Protein AF-A0A8H3IKK1-F1 (afdb_monomer)

Mean predicted aligned error: 6.84 Å

Sequence (230 aa):
MSVPSADKDAAAQARIIAHMNADHSDSLIRYLRHYHGLSSPFTPNPRLTNIALGSMTISTSLLPFSSTSYNIKLDPPLNSWAEARPRLVEMDAESCKGLGCSSVTVKRYVPPTGFMMVNFAYHAWAYPTFARRSNFLPGSLYYSILFQHIPGFARFCYTIQPYYIIFLLLVHIGEAVYLARTRMEKHTVPLFSQLWWKWFISSSLEGFPAKLRFDAVVKEETLRKERQKH

Secondary structure (DSSP, 8-state):
---TTHHHHHHHHHHHHHHHHHH-HHHHHHHHHHHS---GGG--S-EEEEE-SSEEEEEEEEETTEEEEEEEE-SSPPSSGGGHHHHHHHHHHHHHHHHT--S----------THHHHHHHHHHHHHHHTT-GGGGSTTSHHHHHTGGG-HHHHHHHHHHHHHHHHHHHHHHHHHHHHHIIIIITTTT--TTSHHHHHHHHHHHHH-THHHHHHHHHHHHHHHHHHHTT-

Radius of gyration: 25.31 Å; Cα contacts (8 Å, |Δi|>4): 273; chains: 1; bounding box: 62×33×84 Å

Structure (mmCIF, N/CA/C/O backbone):
data_AF-A0A8H3IKK1-F1
#
_entry.id   AF-A0A8H3IKK1-F1
#
loop_
_atom_site.group_PDB
_atom_site.id
_atom_site.type_symbol
_atom_site.label_atom_id
_atom_site.label_alt_id
_atom_site.label_comp_id
_atom_site.label_asym_id
_atom_site.label_entity_id
_atom_site.label_seq_id
_atom_site.pdbx_PDB_ins_code
_atom_site.Cartn_x
_atom_site.Cartn_y
_atom_site.Cartn_z
_atom_site.occupancy
_atom_site.B_iso_or_equiv
_atom_site.auth_seq_id
_atom_site.auth_comp_id
_atom_site.auth_asym_id
_atom_site.auth_atom_id
_atom_site.pdbx_PDB_model_num
ATOM 1 N N . MET A 1 1 ? -25.814 -5.543 49.778 1.00 43.72 1 MET A N 1
ATOM 2 C CA . MET A 1 1 ? -25.168 -6.396 48.755 1.00 43.72 1 MET A CA 1
ATOM 3 C C . MET A 1 1 ? -25.599 -5.900 47.377 1.00 43.72 1 MET A C 1
ATOM 5 O O . MET A 1 1 ? -26.715 -6.185 46.975 1.00 43.72 1 MET A O 1
ATOM 9 N N . SER A 1 2 ? -24.775 -5.106 46.689 1.00 49.59 2 SER A N 1
ATOM 10 C CA . SER A 1 2 ? -25.105 -4.534 45.365 1.00 49.59 2 SER A CA 1
ATOM 11 C C . SER A 1 2 ? -23.837 -4.275 44.535 1.00 49.59 2 SER A C 1
ATOM 13 O O . SER A 1 2 ? -23.591 -3.161 44.090 1.00 49.59 2 SER A O 1
ATOM 15 N N . VAL A 1 3 ? -23.005 -5.309 44.379 1.00 53.22 3 VAL A N 1
ATOM 16 C CA . VAL A 1 3 ? -21.730 -5.278 43.630 1.00 53.22 3 VAL A CA 1
ATOM 17 C C . VAL A 1 3 ? -21.705 -6.107 42.311 1.00 53.22 3 VAL A C 1
ATOM 19 O O . VAL A 1 3 ? -20.808 -5.886 41.507 1.00 53.22 3 VAL A O 1
ATOM 22 N N . PRO A 1 4 ? -22.662 -6.997 41.951 1.00 59.78 4 PRO A N 1
ATOM 23 C CA . PRO A 1 4 ? -22.437 -7.913 40.822 1.00 59.78 4 PRO A CA 1
ATOM 24 C C . PRO A 1 4 ? -22.579 -7.311 39.409 1.00 59.78 4 PRO A C 1
ATOM 26 O O . PRO A 1 4 ? -22.210 -7.990 38.452 1.00 59.78 4 PRO A O 1
ATOM 29 N N . SER A 1 5 ? -23.134 -6.104 39.231 1.00 66.81 5 SER A N 1
ATOM 30 C CA . SER A 1 5 ? -23.291 -5.475 37.903 1.00 66.81 5 SER A CA 1
ATOM 31 C C . SER A 1 5 ? -22.071 -4.650 37.485 1.00 66.81 5 SER A C 1
ATOM 33 O O . SER A 1 5 ? -21.602 -4.803 36.361 1.00 66.81 5 SER A O 1
ATOM 35 N N . ALA A 1 6 ? -21.502 -3.856 38.397 1.00 75.56 6 ALA A N 1
ATOM 36 C CA . ALA A 1 6 ? -20.361 -2.983 38.108 1.00 75.56 6 ALA A CA 1
ATOM 37 C C . ALA A 1 6 ? -19.109 -3.771 37.679 1.00 75.56 6 ALA A C 1
ATOM 39 O O . ALA A 1 6 ? -18.458 -3.411 36.699 1.00 75.56 6 ALA A O 1
ATOM 40 N N . ASP A 1 7 ? -18.822 -4.895 38.341 1.00 81.69 7 ASP A N 1
ATOM 41 C CA . ASP A 1 7 ? -17.682 -5.753 37.991 1.00 81.69 7 ASP A CA 1
ATOM 42 C C . ASP A 1 7 ? -17.870 -6.439 36.627 1.00 81.69 7 ASP A C 1
ATOM 44 O O . ASP A 1 7 ? -16.920 -6.598 35.854 1.00 81.69 7 ASP A O 1
ATOM 48 N N . LYS A 1 8 ? -19.110 -6.821 36.290 1.00 84.12 8 LYS A N 1
ATOM 49 C CA . LYS A 1 8 ? -19.439 -7.414 34.983 1.00 84.12 8 LYS A CA 1
ATOM 50 C C . LYS A 1 8 ? -19.307 -6.396 33.856 1.00 84.12 8 LYS A C 1
ATOM 52 O O . LYS A 1 8 ? -18.790 -6.750 32.793 1.00 84.12 8 LYS A O 1
ATOM 57 N N . ASP A 1 9 ? -19.728 -5.160 34.099 1.00 88.31 9 ASP A N 1
ATOM 58 C CA . ASP A 1 9 ? -19.623 -4.059 33.146 1.00 88.31 9 ASP A CA 1
ATOM 59 C C . ASP A 1 9 ? -18.161 -3.672 32.907 1.00 88.31 9 ASP A C 1
ATOM 61 O O . ASP A 1 9 ? -17.733 -3.590 31.756 1.00 88.31 9 ASP A O 1
ATOM 65 N N . ALA A 1 10 ? -17.359 -3.553 33.969 1.00 90.44 10 ALA A N 1
ATOM 66 C CA . ALA A 1 10 ? -15.922 -3.303 33.859 1.00 90.44 10 ALA A CA 1
ATOM 67 C C . ALA A 1 10 ? -15.210 -4.416 33.069 1.00 90.44 10 ALA A C 1
ATOM 69 O O . ALA A 1 10 ? -14.399 -4.147 32.178 1.00 90.44 10 ALA A O 1
ATOM 70 N N . ALA A 1 11 ? -15.557 -5.681 33.327 1.00 92.19 11 ALA A N 1
ATOM 71 C CA . ALA A 1 11 ? -15.009 -6.806 32.579 1.00 92.19 11 ALA A CA 1
ATOM 72 C C . ALA A 1 11 ? -15.444 -6.797 31.100 1.00 92.19 11 ALA A C 1
ATOM 74 O O . ALA A 1 11 ? -14.656 -7.158 30.223 1.00 92.19 11 ALA A O 1
ATOM 75 N N . ALA A 1 12 ? -16.683 -6.395 30.797 1.00 92.44 12 ALA A N 1
ATOM 76 C CA . ALA A 1 12 ? -17.168 -6.260 29.423 1.00 92.44 12 ALA A CA 1
ATOM 77 C C . ALA A 1 12 ? -16.442 -5.137 28.668 1.00 92.44 12 ALA A C 1
ATOM 79 O O . ALA A 1 12 ? -15.941 -5.378 27.568 1.00 92.44 12 ALA A O 1
ATOM 80 N N . GLN A 1 13 ? -16.308 -3.960 29.283 1.00 94.12 13 GLN A N 1
ATOM 81 C CA . GLN A 1 13 ? -15.534 -2.836 28.751 1.00 94.12 13 GLN A CA 1
ATOM 82 C C . GLN A 1 13 ? -14.095 -3.246 28.445 1.00 94.12 13 GLN A C 1
ATOM 84 O O . GLN A 1 13 ? -13.624 -3.046 27.326 1.00 94.12 13 GLN A O 1
ATOM 89 N N . ALA A 1 14 ? -13.414 -3.877 29.407 1.00 94.88 14 ALA A N 1
ATOM 90 C CA . ALA A 1 14 ? -12.033 -4.317 29.246 1.00 94.88 14 ALA A CA 1
ATOM 91 C C . ALA A 1 14 ? -11.869 -5.287 28.065 1.00 94.88 14 ALA A C 1
ATOM 93 O O . ALA A 1 14 ? -10.937 -5.140 27.274 1.00 94.88 14 ALA A O 1
ATOM 94 N N . ARG A 1 15 ? -12.801 -6.238 27.889 1.00 94.56 15 ARG A N 1
ATOM 95 C CA . ARG A 1 15 ? -12.791 -7.162 26.741 1.00 94.56 15 ARG A CA 1
ATOM 96 C C . ARG A 1 15 ? -12.978 -6.440 25.408 1.00 94.56 15 ARG A C 1
ATOM 98 O O . ARG A 1 15 ? -12.254 -6.740 24.462 1.00 94.56 15 ARG A O 1
ATOM 105 N N . ILE A 1 16 ? -13.916 -5.495 25.329 1.00 94.88 16 ILE A N 1
ATOM 106 C CA . ILE A 1 16 ? -14.160 -4.713 24.106 1.00 94.88 16 ILE A CA 1
ATOM 107 C C . ILE A 1 16 ? -12.926 -3.877 23.764 1.00 94.88 16 ILE A C 1
ATOM 109 O O . ILE A 1 16 ? -12.456 -3.915 22.629 1.00 94.88 16 ILE A O 1
ATOM 113 N N . ILE A 1 17 ? -12.365 -3.174 24.749 1.00 96.00 17 ILE A N 1
ATOM 114 C CA . ILE A 1 17 ? -11.159 -2.357 24.592 1.00 96.00 17 ILE A CA 1
ATOM 115 C C . ILE A 1 17 ? -9.987 -3.206 24.094 1.00 96.00 17 ILE A C 1
ATOM 117 O O . ILE A 1 17 ? -9.341 -2.845 23.108 1.00 96.00 17 ILE A O 1
ATOM 121 N N . ALA A 1 18 ? -9.733 -4.345 24.741 1.00 95.31 18 ALA A N 1
ATOM 122 C CA . ALA A 1 18 ? -8.653 -5.246 24.359 1.00 95.31 18 ALA A CA 1
ATOM 123 C C . ALA A 1 18 ? -8.830 -5.764 22.925 1.00 95.31 18 ALA A C 1
ATOM 125 O O . ALA A 1 18 ? -7.897 -5.682 22.130 1.00 95.31 18 ALA A O 1
ATOM 126 N N . HIS A 1 19 ? -10.033 -6.225 22.568 1.00 93.56 19 HIS A N 1
ATOM 127 C CA . HIS A 1 19 ? -10.314 -6.742 21.230 1.00 93.56 19 HIS A CA 1
ATOM 128 C C . HIS A 1 19 ? -10.184 -5.664 20.146 1.00 93.56 19 HIS A C 1
ATOM 130 O O . HIS A 1 19 ? -9.540 -5.887 19.122 1.00 93.56 19 HIS A O 1
ATOM 136 N N . MET A 1 20 ? -10.735 -4.469 20.376 1.00 94.50 20 MET A N 1
ATOM 137 C CA . MET A 1 20 ? -10.643 -3.365 19.416 1.00 94.50 20 MET A CA 1
ATOM 138 C C . MET A 1 20 ? -9.195 -2.928 19.181 1.00 94.50 20 MET A C 1
ATOM 140 O O . MET A 1 20 ? -8.799 -2.701 18.040 1.00 94.50 20 MET A O 1
ATOM 144 N N . ASN A 1 21 ? -8.394 -2.853 20.245 1.00 94.19 21 ASN A N 1
ATOM 145 C CA . ASN A 1 21 ? -6.986 -2.471 20.153 1.00 94.19 21 ASN A CA 1
ATOM 146 C C . ASN A 1 21 ? -6.095 -3.557 19.534 1.00 94.19 21 ASN A C 1
ATOM 148 O O . ASN A 1 21 ? -5.058 -3.217 18.964 1.00 94.19 21 ASN A O 1
ATOM 152 N N . ALA A 1 22 ? -6.468 -4.833 19.666 1.00 89.88 22 ALA A N 1
ATOM 153 C CA . ALA A 1 22 ? -5.729 -5.951 19.088 1.00 89.88 22 ALA A CA 1
ATOM 154 C C . ALA A 1 22 ? -6.021 -6.121 17.590 1.00 89.88 22 ALA A C 1
ATOM 156 O O . ALA A 1 22 ? -5.093 -6.231 16.790 1.00 89.88 22 ALA A O 1
ATOM 157 N N . ASP A 1 23 ? -7.301 -6.094 17.209 1.00 86.31 23 ASP A N 1
ATOM 158 C CA . ASP A 1 23 ? -7.731 -6.589 15.897 1.00 86.31 23 ASP A CA 1
ATOM 159 C C . ASP A 1 23 ? -8.299 -5.500 14.973 1.00 86.31 23 ASP A C 1
ATOM 161 O O . ASP A 1 23 ? -8.280 -5.659 13.748 1.00 86.31 23 ASP A O 1
ATOM 165 N N . HIS A 1 24 ? -8.765 -4.376 15.533 1.00 89.31 24 HIS A N 1
ATOM 166 C CA . HIS A 1 24 ? -9.580 -3.377 14.822 1.00 89.31 24 HIS A CA 1
ATOM 167 C C . HIS A 1 24 ? -9.005 -1.959 14.869 1.00 89.31 24 HIS A C 1
ATOM 169 O O . HIS A 1 24 ? -9.749 -0.978 14.802 1.00 89.31 24 HIS A O 1
ATOM 175 N N . SER A 1 25 ? -7.678 -1.826 14.929 1.00 87.00 25 SER A N 1
ATOM 176 C CA . SER A 1 25 ? -7.008 -0.520 14.844 1.00 87.00 25 SER A CA 1
ATOM 177 C C . SER A 1 25 ? -7.410 0.262 13.586 1.00 87.00 25 SER A C 1
ATOM 179 O O . SER A 1 25 ? -7.627 1.468 13.663 1.00 87.00 25 SER A O 1
ATOM 181 N N . ASP A 1 26 ? -7.607 -0.422 12.454 1.00 85.69 26 ASP A N 1
ATOM 182 C CA . ASP A 1 26 ? -8.078 0.179 11.199 1.00 85.69 26 ASP A CA 1
ATOM 183 C C . ASP A 1 26 ? -9.466 0.831 11.344 1.00 85.69 26 ASP A C 1
ATOM 185 O O . ASP A 1 26 ? -9.701 1.914 10.807 1.00 85.69 26 ASP A O 1
ATOM 189 N N . SER A 1 27 ? -10.384 0.199 12.084 1.00 90.44 27 SER A N 1
ATOM 190 C CA . SER A 1 27 ? -11.715 0.757 12.349 1.00 90.44 27 SER A CA 1
ATOM 191 C C . SER A 1 27 ? -11.615 1.995 13.237 1.00 90.44 27 SER A C 1
ATOM 193 O O . SER A 1 27 ? -12.268 2.996 12.962 1.00 90.44 27 SER A O 1
ATOM 195 N N . LEU A 1 28 ? -10.727 1.984 14.240 1.00 91.94 28 LEU A N 1
ATOM 196 C CA . LEU A 1 28 ? -10.473 3.162 15.077 1.00 91.94 28 LEU A CA 1
ATOM 197 C C . LEU A 1 28 ? -9.936 4.345 14.253 1.00 91.94 28 LEU A C 1
ATOM 199 O O . LEU A 1 28 ? -10.382 5.474 14.454 1.00 91.94 28 LEU A O 1
ATOM 203 N N . ILE A 1 29 ? -9.037 4.098 13.287 1.00 88.25 29 ILE A N 1
ATOM 204 C CA . ILE A 1 29 ? -8.597 5.123 12.321 1.00 88.25 29 ILE A CA 1
ATOM 205 C C . ILE A 1 29 ? -9.807 5.677 11.561 1.00 88.25 29 ILE A C 1
ATOM 207 O O . ILE A 1 29 ? -9.970 6.893 11.460 1.00 88.25 29 ILE A O 1
ATOM 211 N N . ARG A 1 30 ? -10.670 4.804 11.025 1.00 89.50 30 ARG A N 1
ATOM 212 C CA . ARG A 1 30 ? -11.845 5.224 10.246 1.00 89.50 30 ARG A CA 1
ATOM 213 C C . ARG A 1 30 ? -12.834 6.042 11.073 1.00 89.50 30 ARG A C 1
ATOM 215 O O . ARG A 1 30 ? -13.283 7.070 10.577 1.00 89.50 30 ARG A O 1
ATOM 222 N N . TYR A 1 31 ? -13.092 5.669 12.326 1.00 93.19 31 TYR A N 1
ATOM 223 C CA . TYR A 1 31 ? -13.952 6.446 13.224 1.00 93.19 31 TYR A CA 1
ATOM 224 C C . TYR A 1 31 ? -13.419 7.861 13.428 1.00 93.19 31 TYR A C 1
ATOM 226 O O . TYR A 1 31 ? -14.157 8.832 13.299 1.00 93.19 31 TYR A O 1
ATOM 234 N N . LEU A 1 32 ? -12.122 7.994 13.699 1.00 91.69 32 LEU A N 1
ATOM 235 C CA . LEU A 1 32 ? -11.492 9.297 13.886 1.00 91.69 32 LEU A CA 1
ATOM 236 C C . LEU A 1 32 ? -11.546 10.159 12.619 1.00 91.69 32 LEU A C 1
ATOM 238 O O . LEU A 1 32 ? -11.839 11.351 12.684 1.00 91.69 32 LEU A O 1
ATOM 242 N N . ARG A 1 33 ? -11.290 9.559 11.454 1.00 89.25 33 ARG A N 1
ATOM 243 C CA . ARG A 1 33 ? -11.380 10.259 10.167 1.00 89.25 33 ARG A CA 1
ATOM 244 C C . ARG A 1 33 ? -12.809 10.708 9.861 1.00 89.25 33 ARG A C 1
ATOM 246 O O . ARG A 1 33 ? -12.996 11.810 9.362 1.00 89.25 33 ARG A O 1
ATOM 253 N N . HIS A 1 34 ? -13.799 9.863 10.140 1.00 92.75 34 HIS A N 1
ATOM 254 C CA . HIS A 1 34 ? -15.194 10.136 9.810 1.00 92.75 34 HIS A CA 1
ATOM 255 C C . HIS A 1 34 ? -15.853 11.114 10.792 1.00 92.75 34 HIS A C 1
ATOM 257 O O . HIS A 1 34 ? -16.370 12.140 10.365 1.00 92.75 34 HIS A O 1
ATOM 263 N N . TYR A 1 35 ? -15.791 10.838 12.098 1.00 93.69 35 TYR A N 1
ATOM 264 C CA . TYR A 1 35 ? -16.506 11.620 13.115 1.00 93.69 35 TYR A CA 1
ATOM 265 C C . TYR A 1 35 ? -15.750 12.871 13.586 1.00 93.69 35 TYR A C 1
ATOM 267 O O . TYR A 1 35 ? -16.376 13.800 14.086 1.00 93.69 35 TYR A O 1
ATOM 275 N N . HIS A 1 36 ? -14.420 12.917 13.434 1.00 91.19 36 HIS A N 1
ATOM 276 C CA . HIS A 1 36 ? -13.586 14.068 13.829 1.00 91.19 36 HIS A CA 1
ATOM 277 C C . HIS A 1 36 ? -12.846 14.723 12.655 1.00 91.19 36 HIS A C 1
ATOM 279 O O . HIS A 1 36 ? -12.086 15.667 12.860 1.00 91.19 36 HIS A O 1
ATOM 285 N N . GLY A 1 37 ? -13.042 14.244 11.421 1.00 87.38 37 GLY A N 1
ATOM 286 C CA . GLY A 1 37 ? -12.451 14.852 10.225 1.00 87.38 37 GLY A CA 1
ATOM 287 C C . GLY A 1 37 ? -10.924 14.761 10.149 1.00 87.38 37 GLY A C 1
ATOM 288 O O . GLY A 1 37 ? -10.302 15.536 9.422 1.00 87.38 37 GLY A O 1
ATOM 289 N N . LEU A 1 38 ? -10.291 13.850 10.900 1.00 86.19 38 LEU A N 1
ATOM 290 C CA . LEU A 1 38 ? -8.833 13.725 10.882 1.00 86.19 38 LEU A CA 1
ATOM 291 C C . LEU A 1 38 ? -8.332 13.248 9.512 1.00 86.19 38 LEU A C 1
ATOM 293 O O . LEU A 1 38 ? -8.950 12.419 8.841 1.00 86.19 38 LEU A O 1
ATOM 297 N N . SER A 1 39 ? -7.173 13.746 9.091 1.00 73.38 39 SER A N 1
ATOM 298 C CA . SER A 1 39 ? -6.554 13.364 7.823 1.00 73.38 39 SER A CA 1
ATOM 299 C C . SER A 1 39 ? -5.792 12.033 7.937 1.00 73.38 39 SER A C 1
ATOM 301 O O . SER A 1 39 ? -5.171 11.715 8.953 1.00 73.38 39 SER A O 1
ATOM 303 N N . SER A 1 40 ? -5.833 11.226 6.867 1.00 63.12 40 SER A N 1
ATOM 304 C CA . SER A 1 40 ? -5.282 9.856 6.837 1.00 63.12 40 SER A CA 1
ATOM 305 C C . SER A 1 40 ? -3.804 9.705 7.245 1.00 63.12 40 SER A C 1
ATOM 307 O O . SER A 1 40 ? -3.489 8.680 7.846 1.00 63.12 40 SER A O 1
ATOM 309 N N . PRO A 1 41 ? -2.883 10.641 6.934 1.00 56.22 41 PRO A N 1
ATOM 310 C CA . PRO A 1 41 ? -1.479 10.522 7.342 1.00 56.22 41 PRO A CA 1
ATOM 311 C C . PRO A 1 41 ? -1.246 10.778 8.839 1.00 56.22 41 PRO A C 1
ATOM 313 O O . PRO A 1 41 ? -0.166 10.485 9.341 1.00 56.22 41 PRO A O 1
ATOM 316 N N . PHE A 1 42 ? -2.234 11.336 9.547 1.00 57.44 42 PHE A N 1
ATOM 317 C CA . PHE A 1 42 ? -2.063 11.929 10.876 1.00 57.44 42 PHE A CA 1
ATOM 318 C C . PHE A 1 42 ? -2.895 11.237 11.965 1.00 57.44 42 PHE A C 1
ATOM 320 O O . PHE A 1 42 ? -3.203 11.826 12.995 1.00 57.44 42 PHE A O 1
ATOM 327 N N . THR A 1 43 ? -3.232 9.962 11.772 1.00 64.44 43 THR A N 1
ATOM 328 C CA . THR A 1 43 ? -3.871 9.121 12.804 1.00 64.44 43 THR A CA 1
ATOM 329 C C . THR A 1 43 ? -2.999 7.924 13.208 1.00 64.44 43 THR A C 1
ATOM 331 O O . THR A 1 43 ? -3.449 6.779 13.141 1.00 64.44 43 THR A O 1
ATOM 334 N N . PRO A 1 44 ? -1.728 8.130 13.611 1.00 68.12 44 PRO A N 1
ATOM 335 C CA . PRO A 1 44 ? -0.883 7.024 14.037 1.00 68.12 44 PRO A CA 1
ATOM 336 C C . PRO A 1 44 ? -1.348 6.444 15.379 1.00 68.12 44 PRO A C 1
ATOM 338 O O . PRO A 1 44 ? -1.644 7.164 16.336 1.00 68.12 44 PRO A O 1
ATOM 341 N N . ASN A 1 45 ? -1.344 5.111 15.439 1.00 78.19 45 ASN A N 1
ATOM 342 C CA . ASN A 1 45 ? -1.526 4.310 16.650 1.00 78.19 45 ASN A CA 1
ATOM 343 C C . ASN A 1 45 ? -2.789 4.651 17.463 1.00 78.19 45 ASN A C 1
ATOM 345 O O . ASN A 1 45 ? -2.666 4.941 18.657 1.00 78.19 45 ASN A O 1
ATOM 349 N N . PRO A 1 46 ? -3.999 4.618 16.871 1.00 88.88 46 PRO A N 1
ATOM 350 C CA . PRO A 1 46 ? -5.198 4.840 17.656 1.00 88.88 46 PRO A CA 1
ATOM 351 C C . PRO A 1 46 ? -5.362 3.731 18.692 1.00 88.88 46 PRO A C 1
ATOM 353 O O . PRO A 1 46 ? -5.202 2.544 18.388 1.00 88.88 46 PRO A O 1
ATOM 356 N N . ARG A 1 47 ? -5.708 4.120 19.916 1.00 93.19 47 ARG A N 1
ATOM 357 C CA . ARG A 1 47 ? -6.096 3.194 20.973 1.00 93.19 47 ARG A CA 1
ATOM 358 C C . ARG A 1 47 ? -7.420 3.610 21.569 1.00 93.19 47 ARG A C 1
ATOM 360 O O . ARG A 1 47 ? -7.587 4.741 22.009 1.00 93.19 47 ARG A O 1
ATOM 367 N N . LEU A 1 48 ? -8.354 2.676 21.617 1.00 95.44 48 LEU A N 1
ATOM 368 C CA . LEU A 1 48 ? -9.549 2.809 22.425 1.00 95.44 48 LEU A CA 1
ATOM 369 C C . LEU A 1 48 ? -9.115 2.765 23.898 1.00 95.44 48 LEU A C 1
ATOM 371 O O . LEU A 1 48 ? -8.530 1.774 24.333 1.00 95.44 48 LEU A O 1
ATOM 375 N N . THR A 1 49 ? -9.338 3.845 24.643 1.00 95.44 49 THR A N 1
ATOM 376 C CA . THR A 1 49 ? -8.939 3.962 26.059 1.00 95.44 49 THR A CA 1
ATOM 377 C C . THR A 1 49 ? -10.124 3.856 27.004 1.00 95.44 49 THR A C 1
ATOM 379 O O . THR A 1 49 ? -9.967 3.426 28.143 1.00 95.44 49 THR A O 1
ATOM 382 N N . ASN A 1 50 ? -11.313 4.226 26.537 1.00 95.56 50 ASN A N 1
ATOM 383 C CA . ASN A 1 50 ? -12.541 4.134 27.306 1.00 95.56 50 ASN A CA 1
ATOM 384 C C . ASN A 1 50 ? -13.717 3.828 26.377 1.00 95.56 50 ASN A C 1
ATOM 386 O O . ASN A 1 50 ? -13.769 4.320 25.249 1.00 95.56 50 ASN A O 1
ATOM 390 N N . ILE A 1 51 ? -14.668 3.041 26.868 1.00 95.69 51 ILE A N 1
ATOM 391 C CA . ILE A 1 51 ? -15.982 2.897 26.257 1.00 95.69 51 ILE A CA 1
ATOM 392 C C . ILE A 1 51 ? -17.047 2.937 27.353 1.00 95.69 51 ILE A C 1
ATOM 394 O O . ILE A 1 51 ? -16.940 2.262 28.374 1.00 95.69 51 ILE A O 1
ATOM 398 N N . ALA A 1 52 ? -18.082 3.729 27.116 1.00 94.69 52 ALA A N 1
ATOM 399 C CA . ALA A 1 52 ? -19.284 3.863 27.919 1.00 94.69 52 ALA A CA 1
ATOM 400 C C . ALA A 1 52 ? -20.504 3.544 27.044 1.00 94.69 52 ALA A C 1
ATOM 402 O O . ALA A 1 52 ? -20.410 3.496 25.818 1.00 94.69 52 ALA A O 1
ATOM 403 N N . LEU A 1 53 ? -21.673 3.376 27.662 1.00 94.50 53 LEU A N 1
ATOM 404 C CA . LEU A 1 53 ? -22.898 3.068 26.921 1.00 94.50 53 LEU A CA 1
ATOM 405 C C . LEU A 1 53 ? -23.260 4.154 25.888 1.00 94.50 53 LEU A C 1
ATOM 407 O O . LEU A 1 53 ? -23.783 3.837 24.829 1.00 94.50 53 LEU A O 1
ATOM 411 N N . GLY A 1 54 ? -22.938 5.425 26.148 1.00 95.50 54 GLY A N 1
ATOM 412 C CA . GLY A 1 54 ? -23.241 6.536 25.232 1.00 95.50 54 GLY A CA 1
ATOM 413 C C . GLY A 1 54 ? -22.055 7.107 24.452 1.00 95.50 54 GLY A C 1
ATOM 414 O O . GLY A 1 54 ? -22.251 7.989 23.619 1.00 95.50 54 GLY A O 1
ATOM 415 N N . SER A 1 55 ? -20.816 6.686 24.721 1.00 96.00 55 SER A N 1
ATOM 416 C CA . SER A 1 55 ? -19.645 7.240 24.026 1.00 96.00 55 SER A CA 1
ATOM 417 C C . SER A 1 55 ? -18.420 6.340 24.119 1.00 96.00 55 SER A C 1
ATOM 419 O O . SER A 1 55 ? -18.341 5.459 24.969 1.00 96.00 55 SER A O 1
ATOM 421 N N . MET A 1 56 ? -17.435 6.590 23.267 1.00 96.12 56 MET A N 1
ATOM 422 C CA . MET A 1 56 ? -16.119 5.972 23.341 1.00 96.12 56 MET A CA 1
ATOM 423 C C . MET A 1 56 ? -15.017 7.014 23.197 1.00 96.12 56 MET A C 1
ATOM 425 O O . MET A 1 56 ? -15.189 8.014 22.504 1.00 96.12 56 MET A O 1
ATOM 429 N N . THR A 1 57 ? -13.873 6.766 23.824 1.00 96.69 57 THR A N 1
ATOM 430 C CA . THR A 1 57 ? -12.711 7.652 23.760 1.00 96.69 57 THR A CA 1
ATOM 431 C C . THR A 1 57 ? -11.552 6.934 23.094 1.00 96.69 57 THR A C 1
ATOM 433 O O . THR A 1 57 ? -11.097 5.892 23.568 1.00 96.69 57 THR A O 1
ATOM 436 N N . ILE A 1 58 ? -11.061 7.511 22.002 1.00 94.94 58 ILE A N 1
ATOM 437 C CA . ILE A 1 58 ? -9.910 7.014 21.251 1.00 94.94 58 ILE A CA 1
ATOM 438 C C . ILE A 1 58 ? -8.771 8.009 21.424 1.00 94.94 58 ILE A C 1
ATOM 440 O O . ILE A 1 58 ? -8.940 9.197 21.155 1.00 94.94 58 ILE A O 1
ATOM 444 N N . SER A 1 59 ? -7.609 7.536 21.855 1.00 91.69 59 SER A N 1
ATOM 445 C CA . SER A 1 59 ? -6.390 8.332 21.885 1.00 91.69 59 SER A CA 1
ATOM 446 C C . SER A 1 59 ? -5.535 8.062 20.653 1.00 91.69 59 SER A C 1
ATOM 448 O O . SER A 1 59 ? -5.449 6.933 20.174 1.00 91.69 59 SER A O 1
ATOM 450 N N . THR A 1 60 ? -4.881 9.097 20.141 1.00 87.62 60 THR A N 1
ATOM 451 C CA . THR A 1 60 ? -3.830 8.981 19.123 1.00 87.62 60 THR A CA 1
ATOM 452 C C . THR A 1 60 ? -2.562 9.638 19.628 1.00 87.62 60 THR A C 1
ATOM 454 O O . THR A 1 60 ? -2.632 10.657 20.317 1.00 87.62 60 THR A O 1
ATOM 457 N N . SER A 1 61 ? -1.406 9.106 19.243 1.00 80.19 61 SER A N 1
ATOM 458 C CA . SER A 1 61 ? -0.111 9.696 19.580 1.00 80.19 61 SER A CA 1
ATOM 459 C C . SER A 1 61 ? 0.644 10.027 18.302 1.00 80.19 61 SER A C 1
ATOM 461 O O . SER A 1 61 ? 1.200 9.149 17.647 1.00 80.19 61 SER A O 1
ATOM 463 N N . LEU A 1 62 ? 0.619 11.311 17.939 1.00 67.31 62 LEU A N 1
ATOM 464 C CA . LEU A 1 62 ? 1.355 11.854 16.795 1.00 67.31 62 LEU A CA 1
ATOM 465 C C . LEU A 1 62 ? 2.847 12.034 17.094 1.00 67.31 62 LEU A C 1
ATOM 467 O O . LEU A 1 62 ? 3.671 11.936 16.190 1.00 67.31 62 LEU A O 1
ATOM 471 N N . LEU A 1 63 ? 3.192 12.285 18.358 1.00 65.62 63 LEU A N 1
ATOM 472 C CA . LEU A 1 63 ? 4.559 12.477 18.830 1.00 65.62 63 LEU A CA 1
ATOM 473 C C . LEU A 1 63 ? 4.786 11.632 20.091 1.00 65.62 63 LEU A C 1
ATOM 475 O O . LEU A 1 63 ? 3.840 11.474 20.863 1.00 65.62 63 LEU A O 1
ATOM 479 N N . PRO A 1 64 ? 6.022 11.164 20.366 1.00 63.62 64 PRO A N 1
ATOM 480 C CA . PRO A 1 64 ? 6.320 10.259 21.487 1.00 63.62 64 PRO A CA 1
ATOM 481 C C . PRO A 1 64 ? 5.853 10.757 22.862 1.00 63.62 64 PRO A C 1
ATOM 483 O O . PRO A 1 64 ? 5.656 9.962 23.775 1.00 63.62 64 PRO A O 1
ATOM 486 N N . PHE A 1 65 ? 5.672 12.073 23.003 1.00 72.25 65 PHE A N 1
ATOM 487 C CA . PHE A 1 65 ? 5.345 12.749 24.258 1.00 72.25 65 PHE A CA 1
ATOM 488 C C . PHE A 1 65 ? 3.976 13.440 24.248 1.00 72.25 65 PHE A C 1
ATOM 490 O O . PHE A 1 65 ? 3.663 14.188 25.168 1.00 72.25 65 PHE A O 1
ATOM 497 N N . SER A 1 66 ? 3.157 13.228 23.214 1.00 76.75 66 SER A N 1
ATOM 498 C CA . SER A 1 66 ? 1.828 13.831 23.123 1.00 76.75 66 SER A CA 1
ATOM 499 C C . SER A 1 66 ? 0.787 12.792 22.731 1.00 76.75 66 SER A C 1
ATOM 501 O O . SER A 1 66 ? 0.968 12.026 21.779 1.00 76.75 66 SER A O 1
ATOM 503 N N . SER A 1 67 ? -0.313 12.777 23.482 1.00 82.88 67 SER A N 1
ATOM 504 C CA . SER A 1 67 ? -1.506 12.007 23.154 1.00 82.88 67 SER A CA 1
ATOM 505 C C . SER A 1 67 ? -2.711 12.935 23.121 1.00 82.88 67 SER A C 1
ATOM 507 O O . SER A 1 67 ? -2.918 13.728 24.040 1.00 82.88 67 SER A O 1
ATOM 509 N N . THR A 1 68 ? -3.499 12.837 22.058 1.00 88.25 68 THR A N 1
ATOM 510 C CA . THR A 1 68 ? -4.759 13.566 21.906 1.00 88.25 68 THR A CA 1
ATOM 511 C C . THR A 1 68 ? -5.893 12.567 22.028 1.00 88.25 68 THR A C 1
ATOM 513 O O . THR A 1 68 ? -5.847 11.513 21.396 1.00 88.25 68 THR A O 1
ATOM 516 N N . SER A 1 69 ? -6.884 12.876 22.863 1.00 91.50 69 SER A N 1
ATOM 517 C CA . SER A 1 69 ? -8.053 12.023 23.078 1.00 91.50 69 SER A CA 1
ATOM 518 C C . SER A 1 69 ? -9.271 12.606 22.375 1.00 91.50 69 SER A C 1
ATOM 520 O O . SER A 1 69 ? -9.583 13.782 22.539 1.00 91.50 69 SER A O 1
ATOM 522 N N . TYR A 1 70 ? -9.972 11.761 21.633 1.00 93.50 70 TYR A N 1
ATOM 523 C CA . TYR A 1 70 ? -11.172 12.096 20.882 1.00 93.50 70 TYR A CA 1
ATOM 524 C C . TYR A 1 70 ? -12.341 11.303 21.445 1.00 93.50 70 TYR A C 1
ATOM 526 O O . TYR A 1 70 ? -12.290 10.073 21.497 1.00 93.50 70 TYR A O 1
ATOM 534 N N . ASN A 1 71 ? -13.394 11.999 21.864 1.00 96.19 71 ASN A N 1
ATOM 535 C CA . ASN A 1 71 ? -14.630 11.363 22.301 1.00 96.19 71 ASN A CA 1
ATOM 536 C C . ASN A 1 71 ? -15.609 11.274 21.126 1.00 96.19 71 ASN A C 1
ATOM 538 O O . ASN A 1 71 ? -15.854 12.262 20.436 1.00 96.19 71 ASN A O 1
ATOM 542 N N . ILE A 1 72 ? -16.146 10.086 20.883 1.00 96.44 7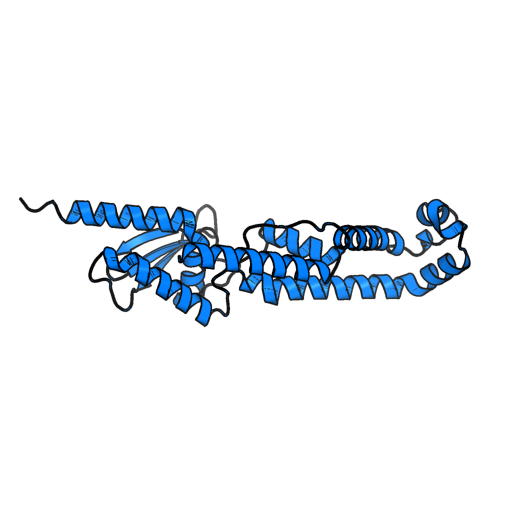2 ILE A N 1
ATOM 543 C CA . ILE A 1 72 ? -17.128 9.807 19.837 1.00 96.44 72 ILE A CA 1
ATOM 544 C C . ILE A 1 72 ? -18.407 9.356 20.529 1.00 96.44 72 ILE A C 1
ATOM 546 O O . ILE A 1 72 ? -18.392 8.393 21.298 1.00 96.44 72 ILE A O 1
ATOM 550 N N . LYS A 1 73 ? -19.511 10.057 20.270 1.00 96.69 73 LYS A N 1
ATOM 551 C CA . LYS A 1 73 ? -20.827 9.691 20.798 1.00 96.69 73 LYS A CA 1
ATOM 552 C C . LYS A 1 73 ? -21.376 8.484 20.044 1.00 96.69 73 LYS A C 1
ATOM 554 O O . LYS A 1 73 ? -21.257 8.408 18.825 1.00 96.69 73 LYS A O 1
ATOM 559 N N . LEU A 1 74 ? -21.992 7.565 20.777 1.00 94.75 74 LEU A N 1
ATOM 560 C CA . LEU A 1 74 ? -22.761 6.469 20.203 1.00 94.75 74 LEU A CA 1
ATOM 561 C C . LEU A 1 74 ? -24.205 6.962 20.045 1.00 94.75 74 LEU A C 1
ATOM 563 O O . LEU A 1 74 ? -24.888 7.170 21.041 1.00 94.75 74 LEU A O 1
ATOM 567 N N . ASP A 1 75 ? -24.651 7.171 18.805 1.00 92.00 75 ASP A N 1
ATOM 568 C CA . ASP A 1 75 ? -26.044 7.498 18.442 1.00 92.00 75 ASP A CA 1
ATOM 569 C C . ASP A 1 75 ? -26.716 6.449 17.511 1.00 92.00 75 ASP A C 1
ATOM 571 O O . ASP A 1 75 ? -26.309 6.345 16.347 1.00 92.00 75 ASP A O 1
ATOM 575 N N . PRO A 1 76 ? -27.603 5.567 18.020 1.00 93.69 76 PRO A N 1
ATOM 576 C CA . PRO A 1 76 ? -28.123 5.552 19.386 1.00 93.69 76 PRO A CA 1
ATOM 577 C C . PRO A 1 76 ? -27.099 5.060 20.435 1.00 93.69 76 PRO A C 1
ATOM 579 O O . PRO A 1 76 ? -26.158 4.324 20.088 1.00 93.69 76 PRO A O 1
ATOM 582 N N . PRO A 1 77 ? -27.282 5.440 21.717 1.00 95.69 77 PRO A N 1
ATOM 583 C CA . PRO A 1 77 ? -26.571 4.850 22.848 1.00 95.69 77 PRO A CA 1
ATOM 584 C C . PRO A 1 77 ? -26.875 3.356 22.991 1.00 95.69 77 PRO A C 1
ATOM 586 O O . PRO A 1 77 ? -27.940 2.886 22.599 1.00 95.69 77 PRO A O 1
ATOM 589 N N . LEU A 1 78 ? -25.949 2.616 23.592 1.00 94.56 78 LEU A N 1
ATOM 590 C CA . LEU A 1 78 ? -26.131 1.211 23.940 1.00 94.56 78 LEU A CA 1
ATOM 591 C C . LEU A 1 78 ? -27.049 1.082 25.160 1.00 94.56 78 LEU A C 1
ATOM 593 O O . LEU A 1 78 ? -26.834 1.741 26.176 1.00 94.56 78 LEU A O 1
ATOM 597 N N . ASN A 1 79 ? -28.000 0.157 25.110 1.00 92.25 79 ASN A N 1
ATOM 598 C CA . ASN A 1 79 ? -28.787 -0.249 26.276 1.00 92.25 79 ASN A CA 1
ATOM 599 C C . ASN A 1 79 ? -28.051 -1.308 27.107 1.00 92.25 79 ASN A C 1
ATOM 601 O O . ASN A 1 79 ? -28.268 -1.431 28.311 1.00 92.25 79 ASN A O 1
ATOM 605 N N . SER A 1 80 ? -27.180 -2.095 26.466 1.00 93.06 80 SER A N 1
ATOM 606 C CA . SER A 1 80 ? -26.365 -3.118 27.124 1.00 93.06 80 SER A CA 1
ATOM 607 C C . SER A 1 80 ? -25.069 -3.405 26.363 1.00 93.06 80 SER A C 1
ATOM 609 O O . SER A 1 80 ? -24.957 -3.161 25.162 1.00 93.06 80 SER A O 1
ATOM 611 N N . TRP A 1 81 ? -24.088 -4.014 27.034 1.00 93.25 81 TRP A N 1
ATOM 612 C CA . TRP A 1 81 ? -22.818 -4.402 26.407 1.00 93.25 81 TRP A CA 1
ATOM 613 C C . TRP A 1 81 ? -22.952 -5.451 25.295 1.00 93.25 81 TRP A C 1
ATOM 615 O O . TRP A 1 81 ? -22.044 -5.576 24.473 1.00 93.25 81 TRP A O 1
ATOM 625 N N . ALA A 1 82 ? -24.074 -6.176 25.225 1.00 90.81 82 ALA A N 1
ATOM 626 C CA . ALA A 1 82 ? -24.352 -7.098 24.123 1.00 90.81 82 ALA A CA 1
ATOM 627 C C . ALA A 1 82 ? -24.512 -6.362 22.778 1.00 90.81 82 ALA A C 1
ATOM 629 O O . ALA A 1 82 ? -24.186 -6.914 21.727 1.00 90.81 82 ALA A O 1
ATOM 630 N N . GLU A 1 83 ? -24.942 -5.098 22.811 1.00 94.25 83 GLU A N 1
ATOM 631 C CA . GLU A 1 83 ? -25.143 -4.258 21.627 1.00 94.25 83 GLU A CA 1
ATOM 632 C C . GLU A 1 83 ? -23.842 -3.608 21.129 1.00 94.25 83 GLU A C 1
ATOM 634 O O . GLU A 1 83 ? -23.790 -3.117 20.003 1.00 94.25 83 GLU A O 1
ATOM 639 N N . ALA A 1 84 ? -22.757 -3.638 21.913 1.00 93.62 84 ALA A N 1
ATOM 640 C CA . ALA A 1 84 ? -21.510 -2.960 21.555 1.00 93.62 84 ALA A CA 1
ATOM 641 C C . ALA A 1 84 ? -20.922 -3.473 20.231 1.00 93.62 84 ALA A C 1
ATOM 643 O O . ALA A 1 84 ? -20.499 -2.690 19.383 1.00 93.62 84 ALA A O 1
ATOM 644 N N . ARG A 1 85 ? -20.919 -4.795 20.020 1.00 92.69 85 ARG A N 1
ATOM 645 C CA . ARG A 1 85 ? -20.381 -5.395 18.792 1.00 92.69 85 ARG A CA 1
ATOM 646 C C . ARG A 1 85 ? -21.155 -4.973 17.536 1.00 92.69 85 ARG A C 1
ATOM 648 O O . ARG A 1 85 ? -20.504 -4.445 16.634 1.00 92.69 85 ARG A O 1
ATOM 655 N N . PRO A 1 86 ? -22.479 -5.209 17.417 1.00 93.94 86 PRO A N 1
ATOM 656 C CA . PRO A 1 86 ? -23.213 -4.798 16.220 1.00 93.94 86 PRO A CA 1
ATOM 657 C C . PRO A 1 86 ? -23.121 -3.286 15.993 1.00 93.94 86 PRO A C 1
ATOM 659 O O . PRO A 1 86 ? -22.973 -2.862 14.849 1.00 93.94 86 PRO A O 1
ATOM 662 N N . ARG A 1 87 ? -23.080 -2.488 17.067 1.00 95.62 87 ARG A N 1
ATOM 663 C CA . ARG A 1 87 ? -22.939 -1.037 16.969 1.00 95.62 87 ARG A CA 1
ATOM 664 C C . ARG A 1 87 ? -21.625 -0.589 16.347 1.00 95.62 87 ARG A C 1
ATOM 666 O O . ARG A 1 87 ? -21.620 0.205 15.416 1.00 95.62 87 ARG A O 1
ATOM 673 N N . LEU A 1 88 ? -20.503 -1.116 16.831 1.00 94.56 88 LEU A N 1
ATOM 674 C CA . LEU A 1 88 ? -19.192 -0.769 16.284 1.00 94.56 88 LEU A CA 1
ATOM 675 C C . LEU A 1 88 ? -19.058 -1.245 14.827 1.00 94.56 88 LEU A C 1
ATOM 677 O O . LEU A 1 88 ? -18.474 -0.552 14.004 1.00 94.56 88 LEU A O 1
ATOM 681 N N . VAL A 1 89 ? -19.655 -2.385 14.467 1.00 92.50 89 VAL A N 1
ATOM 682 C CA . VAL A 1 89 ? -19.696 -2.839 13.065 1.00 92.50 89 VAL A CA 1
ATOM 683 C C . VAL A 1 89 ? -20.470 -1.862 12.173 1.00 92.50 89 VAL A C 1
ATOM 685 O O . VAL A 1 89 ? -20.023 -1.568 11.065 1.00 92.50 89 VAL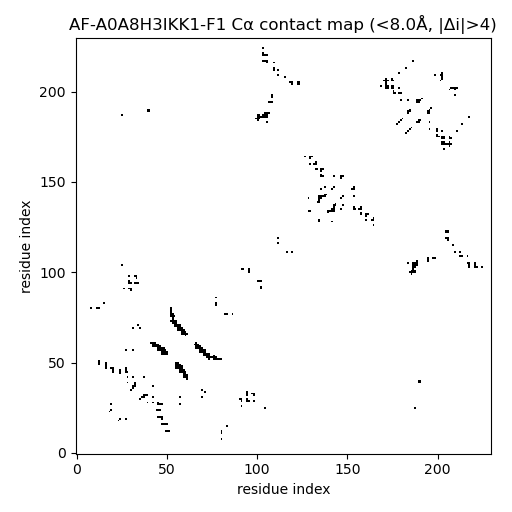 A O 1
ATOM 688 N N . GLU A 1 90 ? -21.606 -1.348 12.642 1.00 93.81 90 GLU A N 1
ATOM 689 C CA . GLU A 1 90 ? -22.392 -0.339 11.925 1.00 93.81 90 GLU A CA 1
ATOM 690 C C . GLU A 1 90 ? -21.611 0.970 11.754 1.00 93.81 90 GLU A C 1
ATOM 692 O O . GLU A 1 90 ? -21.507 1.475 10.636 1.00 93.81 90 GLU A O 1
ATOM 697 N N . MET A 1 91 ? -20.980 1.465 12.823 1.00 94.69 91 MET A N 1
ATOM 698 C CA . MET A 1 91 ? -20.133 2.664 12.769 1.00 94.69 91 MET A CA 1
ATOM 699 C C . MET A 1 91 ? -18.977 2.511 11.774 1.00 94.69 91 MET A C 1
ATOM 701 O O . MET A 1 91 ? -18.585 3.472 11.111 1.00 94.69 91 MET A O 1
ATOM 705 N N . ASP A 1 92 ? -18.418 1.304 11.641 1.00 91.94 92 ASP A N 1
ATOM 706 C CA . ASP A 1 92 ? -17.348 1.029 10.677 1.00 91.94 92 ASP A CA 1
ATOM 707 C C . ASP A 1 92 ? -17.866 1.075 9.242 1.00 91.94 92 ASP A C 1
ATOM 709 O O . ASP A 1 92 ? -17.216 1.645 8.363 1.00 91.94 92 ASP A O 1
ATOM 713 N N . ALA A 1 93 ? -19.060 0.529 9.008 1.00 90.69 93 ALA A N 1
ATOM 714 C CA . ALA A 1 93 ? -19.726 0.595 7.715 1.00 90.69 93 ALA A CA 1
ATOM 715 C C . ALA A 1 93 ? -20.091 2.040 7.333 1.00 90.69 93 ALA A C 1
ATOM 717 O O . ALA A 1 93 ? -19.846 2.448 6.194 1.00 90.69 93 ALA A O 1
ATOM 718 N N . GLU A 1 94 ? -20.616 2.823 8.278 1.00 93.12 94 GLU A N 1
ATOM 719 C CA . GLU A 1 94 ? -20.915 4.248 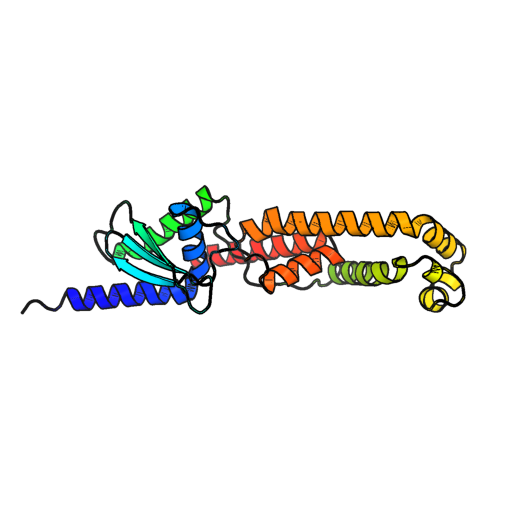8.105 1.00 93.12 94 GLU A CA 1
ATOM 720 C C . GLU A 1 94 ? -19.645 5.041 7.780 1.00 93.12 94 GLU A C 1
ATOM 722 O O . GLU A 1 94 ? -19.588 5.738 6.764 1.00 93.12 94 GLU A O 1
ATOM 727 N N . SER A 1 95 ? -18.584 4.840 8.566 1.00 92.00 95 SER A N 1
ATOM 728 C CA . SER A 1 95 ? -17.288 5.483 8.341 1.00 92.00 95 SER A CA 1
ATOM 729 C C . SER A 1 95 ? -16.706 5.114 6.977 1.00 92.00 95 SER A C 1
ATOM 731 O O . SER A 1 95 ? -16.201 5.981 6.264 1.00 92.00 95 SER A O 1
ATOM 733 N N . CYS A 1 96 ? -16.814 3.845 6.563 1.00 89.25 96 CYS A N 1
ATOM 734 C CA . CYS A 1 96 ? -16.381 3.418 5.234 1.00 89.25 96 CYS A CA 1
ATOM 735 C C . CYS A 1 96 ? -17.153 4.129 4.120 1.00 89.25 96 CYS A C 1
ATOM 737 O O . CYS A 1 96 ? -16.549 4.623 3.166 1.00 89.25 96 CYS A O 1
ATOM 739 N N . LYS A 1 97 ? -18.480 4.214 4.255 1.00 90.50 97 LYS A N 1
ATOM 740 C CA . LYS A 1 97 ? -19.353 4.894 3.295 1.00 90.50 97 LYS A CA 1
ATOM 741 C C . LYS A 1 97 ? -19.027 6.386 3.206 1.00 90.50 97 LYS A C 1
ATOM 743 O O . LYS A 1 97 ? -18.901 6.901 2.099 1.00 90.50 97 LYS A O 1
ATOM 748 N N . GLY A 1 98 ? -18.844 7.055 4.345 1.00 89.31 98 GLY A N 1
ATOM 749 C CA . GLY A 1 98 ? -18.520 8.482 4.408 1.00 89.31 98 GLY A CA 1
ATOM 750 C C . GLY A 1 98 ? -17.131 8.826 3.863 1.00 89.31 98 GLY A C 1
ATOM 751 O O . GLY A 1 98 ? -16.949 9.889 3.280 1.00 89.31 98 GLY A O 1
ATOM 752 N N . LEU A 1 99 ? -16.157 7.923 4.009 1.00 88.06 99 LEU A N 1
ATOM 753 C CA . LEU A 1 99 ? -14.777 8.125 3.545 1.00 88.06 99 LEU A CA 1
ATOM 754 C C . LEU A 1 99 ? -14.512 7.572 2.134 1.00 88.06 99 LEU A C 1
ATOM 756 O O . LEU A 1 99 ? -13.409 7.732 1.615 1.00 88.06 99 LEU A O 1
ATOM 760 N N . GLY A 1 100 ? -15.475 6.875 1.525 1.00 85.69 100 GLY A N 1
ATOM 761 C CA . GLY A 1 100 ? -15.285 6.184 0.245 1.00 85.69 100 GLY A CA 1
ATOM 762 C C . GLY A 1 100 ? -14.284 5.020 0.305 1.00 85.69 100 GLY A C 1
ATOM 763 O O . GLY A 1 100 ? -13.779 4.584 -0.737 1.00 85.69 100 GLY A O 1
ATOM 764 N N . CYS A 1 101 ? -13.975 4.509 1.501 1.00 84.88 101 CYS A N 1
ATOM 765 C CA . CYS A 1 101 ? -13.058 3.389 1.682 1.00 84.88 101 CYS A CA 1
ATOM 766 C C . CYS A 1 101 ? -13.796 2.042 1.702 1.00 84.88 101 CYS A C 1
ATOM 768 O O . CYS A 1 101 ? -15.018 1.951 1.816 1.00 84.88 101 CYS A O 1
ATOM 770 N N . SER A 1 102 ? -13.043 0.967 1.498 1.00 85.19 102 SER A N 1
ATOM 771 C CA . SER A 1 102 ? -13.552 -0.396 1.566 1.00 85.19 102 SER A CA 1
ATOM 772 C C . SER A 1 102 ? -13.425 -0.932 2.985 1.00 85.19 102 SER A C 1
ATOM 774 O O . SER A 1 102 ? -12.428 -0.695 3.663 1.00 85.19 102 SER A O 1
ATOM 776 N N . SER A 1 103 ? -14.376 -1.777 3.384 1.00 77.69 103 SER A N 1
ATOM 777 C CA . SER A 1 103 ? -14.285 -2.545 4.631 1.00 77.69 103 SER A CA 1
ATOM 778 C C . SER A 1 103 ? -13.191 -3.635 4.600 1.00 77.69 103 SER A C 1
ATOM 780 O O . SER A 1 103 ? -13.021 -4.384 5.565 1.00 77.69 103 SER A O 1
ATOM 782 N N . VAL A 1 104 ? -12.481 -3.768 3.475 1.00 86.06 104 VAL A N 1
ATOM 783 C CA . VAL A 1 104 ? -11.354 -4.681 3.270 1.00 86.06 104 VAL A CA 1
ATOM 784 C C . VAL A 1 104 ? -10.045 -3.913 3.423 1.00 86.06 104 VAL A C 1
ATOM 786 O O . VAL A 1 104 ? -9.742 -3.047 2.596 1.00 86.06 104 VAL A O 1
ATOM 789 N N . THR A 1 105 ? -9.256 -4.283 4.436 1.00 86.75 105 THR A N 1
ATOM 790 C CA . THR A 1 105 ? -7.893 -3.775 4.636 1.00 86.75 105 THR A CA 1
ATOM 791 C C . THR A 1 105 ? -6.870 -4.684 3.959 1.00 86.75 105 THR A C 1
ATOM 793 O O . THR A 1 105 ? -6.848 -5.892 4.194 1.00 86.75 105 THR A O 1
ATOM 796 N N . VAL A 1 106 ? -5.947 -4.101 3.194 1.00 91.50 106 VAL A N 1
ATOM 797 C CA . VAL A 1 106 ? -4.773 -4.820 2.681 1.00 91.50 106 VAL A CA 1
ATOM 798 C C . VAL A 1 106 ? -3.622 -4.706 3.681 1.00 91.50 106 VAL A C 1
ATOM 800 O O . VAL A 1 106 ? -3.082 -3.625 3.892 1.00 91.50 106 VAL A O 1
ATOM 803 N N . LYS A 1 107 ? -3.221 -5.837 4.280 1.00 90.62 107 LYS A N 1
ATOM 804 C CA . LYS A 1 107 ? -2.166 -5.901 5.318 1.00 90.62 107 LYS A CA 1
ATOM 805 C C . LYS A 1 107 ? -0.836 -6.504 4.849 1.00 90.62 107 LYS A C 1
ATOM 807 O O . LYS A 1 107 ? 0.130 -6.516 5.607 1.00 90.62 107 LYS A O 1
ATOM 812 N N . ARG A 1 108 ? -0.760 -7.019 3.616 1.00 94.00 108 ARG A N 1
ATOM 813 C CA . ARG A 1 108 ? 0.439 -7.695 3.088 1.00 94.00 108 ARG A CA 1
ATOM 814 C C . ARG A 1 108 ? 0.831 -7.203 1.704 1.00 94.00 108 ARG A C 1
ATOM 816 O O . ARG A 1 108 ? 0.006 -6.697 0.946 1.00 94.00 108 ARG A O 1
ATOM 823 N N . TYR A 1 109 ? 2.100 -7.412 1.386 1.00 96.19 109 TYR A N 1
ATOM 824 C CA . TYR A 1 109 ? 2.651 -7.247 0.049 1.00 96.19 109 TYR A CA 1
ATOM 825 C C . TYR A 1 109 ? 2.831 -8.621 -0.596 1.00 96.19 109 TYR A C 1
ATOM 827 O O . TYR A 1 109 ? 3.262 -9.555 0.081 1.00 96.19 109 TYR A O 1
ATOM 835 N N . VAL A 1 110 ? 2.533 -8.724 -1.891 1.00 96.00 110 VAL A N 1
ATOM 836 C CA . VAL A 1 110 ? 2.784 -9.930 -2.686 1.00 96.00 110 VAL A CA 1
ATOM 837 C C . VAL A 1 110 ? 3.775 -9.575 -3.801 1.00 96.00 110 VAL A C 1
ATOM 839 O O . VAL A 1 110 ? 3.446 -8.734 -4.647 1.00 96.00 110 VAL A O 1
ATOM 842 N N . PRO A 1 111 ? 4.988 -10.167 -3.808 1.00 94.38 111 PRO A N 1
ATOM 843 C CA . PRO A 1 111 ? 5.972 -9.905 -4.852 1.00 94.38 111 PRO A CA 1
ATOM 844 C C . PRO A 1 111 ? 5.486 -10.410 -6.221 1.00 94.38 111 PRO A C 1
ATOM 846 O O . PRO A 1 111 ? 4.625 -11.295 -6.281 1.00 94.38 111 PRO A O 1
ATOM 849 N N . PRO A 1 112 ? 6.021 -9.870 -7.332 1.00 93.12 112 PRO A N 1
ATOM 850 C CA . PRO A 1 112 ? 5.730 -10.401 -8.657 1.00 93.12 112 PRO A CA 1
ATOM 851 C C . PRO A 1 112 ? 6.165 -11.867 -8.757 1.00 93.12 112 PRO A C 1
ATOM 853 O O . PRO A 1 112 ? 7.183 -12.267 -8.202 1.00 93.12 112 PRO A O 1
ATOM 856 N N . THR A 1 113 ? 5.382 -12.678 -9.464 1.00 92.31 113 THR A N 1
ATOM 857 C CA . THR A 1 113 ? 5.661 -14.100 -9.712 1.00 92.31 113 THR A CA 1
ATOM 858 C C . THR A 1 113 ? 5.305 -14.459 -11.155 1.00 92.31 113 THR A C 1
ATOM 860 O O . THR A 1 113 ? 4.609 -13.702 -11.840 1.00 92.31 113 THR A O 1
ATOM 863 N N . GLY A 1 114 ? 5.815 -15.591 -11.651 1.00 92.19 114 GLY A N 1
ATOM 864 C CA . GLY A 1 114 ? 5.547 -16.066 -13.013 1.00 92.19 114 GLY A CA 1
ATOM 865 C C . GLY A 1 114 ? 5.875 -15.016 -14.079 1.00 92.19 114 GLY A C 1
ATOM 866 O O . GLY A 1 114 ? 6.925 -14.376 -14.036 1.00 92.19 114 GLY A O 1
ATOM 867 N N . PHE A 1 115 ? 4.951 -14.792 -15.013 1.00 89.31 115 PHE A N 1
ATOM 868 C CA . PHE A 1 115 ? 5.124 -13.803 -16.082 1.00 89.31 115 PHE A CA 1
ATOM 869 C C . PHE A 1 115 ? 5.309 -12.362 -15.563 1.00 89.31 115 PHE A C 1
ATOM 871 O O . PHE A 1 115 ? 6.044 -11.578 -16.159 1.00 89.31 115 PHE A O 1
ATOM 878 N N . MET A 1 116 ? 4.724 -12.010 -14.411 1.00 90.06 116 MET A N 1
ATOM 879 C CA . MET A 1 116 ? 4.923 -10.680 -13.818 1.00 90.06 116 MET A CA 1
ATOM 880 C C . MET A 1 116 ? 6.360 -10.483 -13.323 1.00 90.06 116 MET A C 1
ATOM 882 O O . MET A 1 116 ? 6.863 -9.365 -13.375 1.00 90.06 116 MET A O 1
ATOM 886 N N . MET A 1 117 ? 7.041 -11.555 -12.896 1.00 93.38 117 MET A N 1
ATOM 887 C CA . MET A 1 117 ? 8.463 -11.489 -12.538 1.00 93.38 117 MET A CA 1
ATOM 888 C C . MET A 1 117 ? 9.329 -11.190 -13.764 1.00 93.38 117 MET A C 1
ATOM 890 O O . MET A 1 117 ? 10.277 -10.417 -13.669 1.00 93.38 117 MET A O 1
ATOM 894 N N . VAL A 1 118 ? 8.982 -11.748 -14.928 1.00 93.00 118 VAL A N 1
ATOM 895 C CA . VAL A 1 118 ? 9.679 -11.447 -16.189 1.00 93.00 118 VAL A CA 1
ATOM 896 C C . VAL A 1 118 ? 9.510 -9.971 -16.553 1.00 93.00 118 VAL A C 1
ATOM 898 O O . VAL A 1 118 ? 10.495 -9.301 -16.852 1.00 93.00 118 VAL A O 1
ATOM 901 N N . ASN A 1 119 ? 8.289 -9.433 -16.447 1.00 90.94 119 ASN A N 1
ATOM 902 C CA . ASN A 1 119 ? 8.033 -8.005 -16.658 1.00 90.94 119 ASN A CA 1
ATOM 903 C C . ASN A 1 119 ? 8.809 -7.117 -15.671 1.00 90.94 119 ASN A C 1
ATOM 905 O O . ASN A 1 119 ? 9.370 -6.094 -16.063 1.00 90.94 119 ASN A O 1
ATOM 909 N N . PHE A 1 120 ? 8.848 -7.505 -14.394 1.00 92.50 120 PHE A N 1
ATOM 910 C CA . PHE A 1 120 ? 9.615 -6.797 -13.374 1.00 92.50 120 PHE A CA 1
ATOM 911 C C . PHE A 1 120 ? 11.109 -6.785 -13.709 1.00 92.50 120 PHE A C 1
ATOM 913 O O . PHE A 1 120 ? 11.724 -5.721 -13.721 1.00 92.50 120 PHE A O 1
ATOM 920 N N . ALA A 1 121 ? 11.682 -7.944 -14.041 1.00 93.62 121 ALA A N 1
ATOM 921 C CA . ALA A 1 121 ? 13.088 -8.071 -14.409 1.00 93.62 121 ALA A CA 1
ATOM 922 C C . ALA A 1 121 ? 13.429 -7.258 -15.668 1.00 93.62 121 ALA A C 1
ATOM 924 O O . ALA A 1 121 ? 14.461 -6.590 -15.700 1.00 93.62 121 ALA A O 1
ATOM 925 N N . TYR A 1 122 ? 12.543 -7.259 -16.670 1.00 93.06 122 TYR A N 1
ATOM 926 C CA . TYR A 1 122 ? 12.697 -6.452 -17.879 1.00 93.06 122 TYR A CA 1
ATOM 927 C C . TYR A 1 122 ? 12.822 -4.961 -17.552 1.00 93.06 122 TYR A C 1
ATOM 929 O O . TYR A 1 122 ? 13.798 -4.331 -17.956 1.00 93.06 122 TYR A O 1
ATOM 937 N N . HIS A 1 123 ? 11.891 -4.396 -16.780 1.00 93.31 123 HIS A N 1
ATOM 938 C CA . HIS A 1 123 ? 11.944 -2.975 -16.440 1.00 93.31 123 HIS A CA 1
ATOM 939 C C . HIS A 1 123 ? 13.099 -2.646 -15.489 1.00 93.31 123 HIS A C 1
ATOM 941 O O . HIS A 1 123 ? 13.794 -1.650 -15.694 1.00 93.31 123 HIS A O 1
ATOM 947 N N . ALA A 1 124 ? 13.372 -3.512 -14.508 1.00 92.12 124 ALA A N 1
ATOM 948 C CA . ALA A 1 124 ? 14.519 -3.378 -13.611 1.00 92.12 124 ALA A CA 1
ATOM 949 C C . ALA A 1 124 ? 15.855 -3.360 -14.372 1.00 92.12 124 ALA A C 1
ATOM 951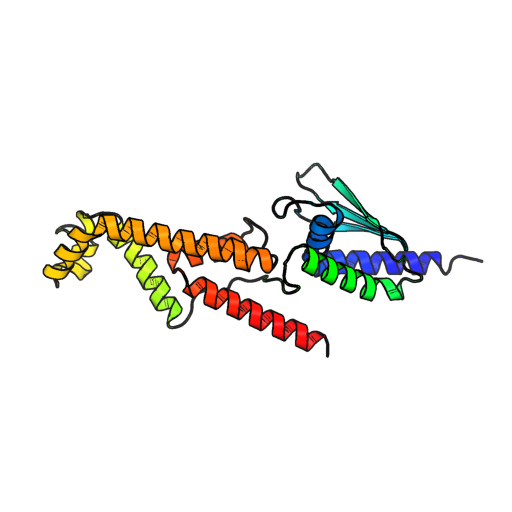 O O . ALA A 1 124 ? 16.783 -2.672 -13.955 1.00 92.12 124 ALA A O 1
ATOM 952 N N . TRP A 1 125 ? 15.946 -4.066 -15.504 1.00 91.62 125 TRP A N 1
ATOM 953 C CA . TRP A 1 125 ? 17.092 -4.010 -16.410 1.00 91.62 125 TRP A CA 1
ATOM 954 C C . TRP A 1 125 ? 17.042 -2.805 -17.365 1.00 91.62 125 TRP A C 1
ATOM 956 O O . TRP A 1 125 ? 18.075 -2.193 -17.651 1.00 91.62 125 TRP A O 1
ATOM 966 N N . ALA A 1 126 ? 15.854 -2.414 -17.830 1.00 93.06 126 ALA A N 1
ATOM 967 C CA . ALA A 1 126 ? 15.668 -1.286 -18.736 1.00 93.06 126 ALA A CA 1
ATOM 968 C C . ALA A 1 126 ? 16.079 0.048 -18.096 1.00 93.06 126 ALA A C 1
ATOM 970 O O . ALA A 1 126 ? 16.768 0.829 -18.747 1.00 93.06 126 ALA A O 1
ATOM 971 N N . TYR A 1 127 ? 15.733 0.299 -16.827 1.00 94.19 127 TYR A N 1
ATOM 972 C CA . TYR A 1 127 ? 16.106 1.536 -16.126 1.00 94.19 127 TYR A CA 1
ATOM 973 C C . TYR A 1 127 ? 17.612 1.841 -16.170 1.00 94.19 127 TYR A C 1
ATOM 975 O O . TYR A 1 127 ? 17.984 2.896 -16.689 1.00 94.19 127 TYR A O 1
ATOM 983 N N . PRO A 1 128 ? 18.511 0.964 -15.683 1.00 94.81 128 PRO A N 1
ATOM 984 C CA . PRO A 1 128 ? 19.940 1.245 -15.702 1.00 94.81 128 PRO A CA 1
ATOM 985 C C . PRO A 1 128 ? 20.529 1.181 -17.119 1.00 94.81 128 PRO A C 1
ATOM 987 O O . PRO A 1 128 ? 21.453 1.940 -17.414 1.00 94.81 128 PRO A O 1
ATOM 990 N N . THR A 1 129 ? 19.969 0.364 -18.021 1.00 95.31 129 THR A N 1
ATOM 991 C CA . THR A 1 129 ? 20.379 0.323 -19.437 1.00 95.31 129 THR A CA 1
ATOM 992 C C . THR A 1 129 ? 20.108 1.658 -20.131 1.00 95.31 129 THR A C 1
ATOM 994 O O . THR A 1 129 ? 20.988 2.204 -20.794 1.00 95.31 129 THR A O 1
ATOM 997 N N . PHE A 1 130 ? 18.931 2.245 -19.917 1.00 96.56 130 PHE A N 1
ATOM 998 C CA . PHE A 1 130 ? 18.526 3.526 -20.494 1.00 96.56 130 PHE A CA 1
ATOM 999 C C . PHE A 1 130 ? 18.874 4.733 -19.614 1.00 96.56 130 PHE A C 1
ATOM 1001 O O . PHE A 1 130 ? 18.495 5.846 -19.960 1.00 96.56 130 PHE A O 1
ATOM 1008 N N . ALA A 1 131 ? 19.630 4.575 -18.523 1.00 95.56 131 ALA A N 1
ATOM 1009 C CA . ALA A 1 131 ? 20.021 5.695 -17.660 1.0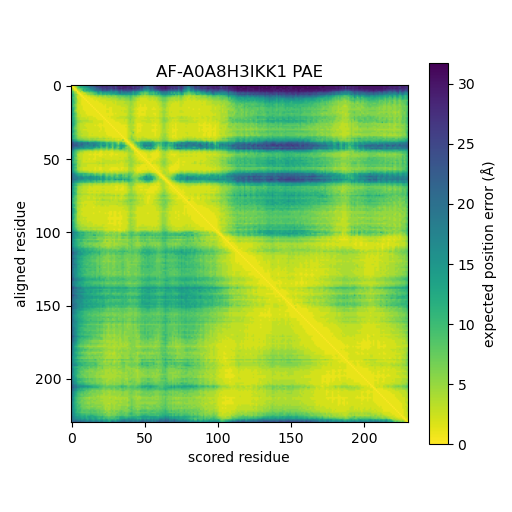0 95.56 131 ALA A CA 1
ATOM 1010 C C . ALA A 1 131 ? 20.963 6.694 -18.358 1.00 95.56 131 ALA A C 1
ATOM 1012 O O . ALA A 1 131 ? 20.979 7.877 -18.025 1.00 95.56 131 ALA A O 1
ATOM 1013 N N . ARG A 1 132 ? 21.753 6.235 -19.338 1.00 95.12 132 ARG A N 1
ATOM 1014 C CA . ARG A 1 132 ? 22.676 7.076 -20.112 1.00 95.12 132 ARG A CA 1
ATOM 1015 C C . ARG A 1 132 ? 22.857 6.544 -21.528 1.00 95.12 132 ARG A C 1
ATOM 1017 O O . ARG A 1 132 ? 22.983 5.340 -21.731 1.00 95.12 132 ARG A O 1
ATOM 1024 N N . ARG A 1 133 ? 22.965 7.447 -22.508 1.00 95.50 133 ARG A N 1
ATOM 1025 C CA . ARG A 1 133 ? 23.185 7.080 -23.921 1.00 95.50 133 ARG A CA 1
ATOM 1026 C C . ARG A 1 133 ? 24.459 6.273 -24.158 1.00 95.50 133 ARG A C 1
ATOM 1028 O O . ARG A 1 133 ? 24.488 5.427 -25.044 1.00 95.50 133 ARG A O 1
ATOM 1035 N N . SER A 1 134 ? 25.505 6.515 -23.369 1.00 95.88 134 SER A N 1
ATOM 1036 C CA . SER A 1 134 ? 26.790 5.823 -23.519 1.00 95.88 134 SER A CA 1
ATOM 1037 C C . SER A 1 134 ? 26.709 4.313 -23.277 1.00 95.88 134 SER A C 1
ATOM 1039 O O . SER A 1 134 ? 27.596 3.598 -23.727 1.00 95.88 134 SER A O 1
ATOM 1041 N N . ASN A 1 135 ? 25.635 3.805 -22.659 1.00 96.56 135 ASN A N 1
ATOM 1042 C CA . ASN A 1 135 ? 25.384 2.365 -22.538 1.00 96.56 135 ASN A CA 1
ATOM 1043 C C . ASN A 1 135 ? 25.128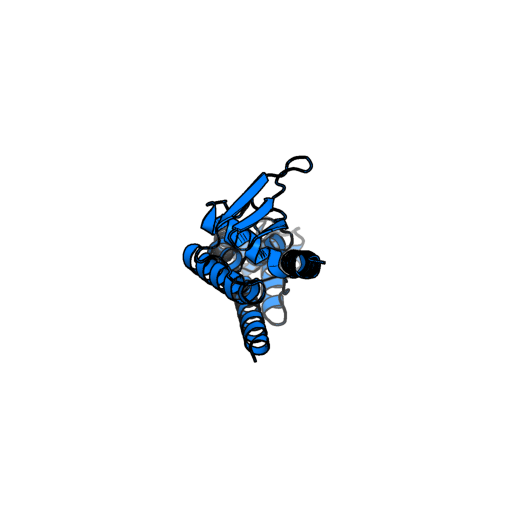 1.668 -23.890 1.00 96.56 135 ASN A C 1
ATOM 1045 O O . ASN A 1 135 ? 25.201 0.446 -23.969 1.00 96.56 135 ASN A O 1
ATOM 1049 N N . PHE A 1 136 ? 24.838 2.429 -24.948 1.00 96.75 136 PHE A N 1
ATOM 1050 C CA . PHE A 1 136 ? 24.627 1.914 -26.303 1.00 96.75 136 PHE A CA 1
ATOM 1051 C C . PHE A 1 136 ? 25.829 2.156 -27.230 1.00 96.75 136 PHE A C 1
ATOM 1053 O O . PHE A 1 136 ? 25.713 1.973 -28.440 1.00 96.75 136 PHE A O 1
ATOM 1060 N N . LEU A 1 137 ? 26.976 2.572 -26.682 1.00 96.12 137 LEU A N 1
ATOM 1061 C CA . LEU A 1 137 ? 28.223 2.779 -27.421 1.00 96.12 137 LEU A CA 1
ATOM 1062 C C . L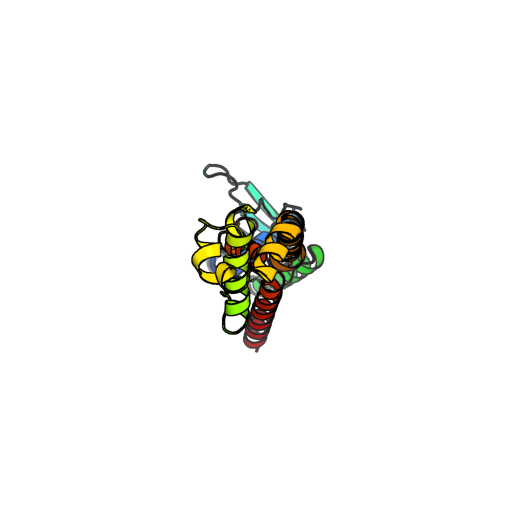EU A 1 137 ? 29.295 1.747 -27.019 1.00 96.12 137 LEU A C 1
ATOM 1064 O O . LEU A 1 137 ? 29.264 1.256 -25.879 1.00 96.12 137 LEU A O 1
ATOM 1068 N N . PRO A 1 138 ? 30.267 1.457 -27.913 1.00 96.00 138 PRO A N 1
ATOM 1069 C CA . PRO A 1 138 ? 31.430 0.634 -27.592 1.00 96.00 138 PRO A CA 1
ATOM 1070 C C . PRO A 1 138 ? 32.141 1.084 -26.311 1.00 96.00 138 PRO A C 1
ATOM 1072 O O . PRO A 1 138 ? 32.259 2.276 -26.037 1.00 96.00 138 PRO A O 1
ATOM 1075 N N . GLY A 1 139 ? 32.617 0.115 -25.526 1.00 92.75 139 GLY A N 1
ATOM 1076 C CA . GLY A 1 139 ? 33.299 0.354 -24.249 1.00 92.75 139 GLY A CA 1
ATOM 1077 C C . GLY A 1 139 ? 32.387 0.365 -23.017 1.00 92.75 139 GLY A C 1
ATOM 1078 O O . GLY A 1 139 ? 32.888 0.387 -21.896 1.00 92.75 139 GLY A O 1
ATOM 1079 N N . SER A 1 140 ? 31.062 0.301 -23.183 1.00 95.38 140 SER A N 1
ATOM 1080 C CA . SER A 1 140 ? 30.134 0.108 -22.061 1.00 95.38 140 SER A CA 1
ATOM 1081 C C . SER A 1 140 ? 29.788 -1.369 -21.830 1.00 95.38 140 SER A C 1
ATOM 1083 O O . SER A 1 140 ? 29.749 -2.161 -22.771 1.00 95.38 140 SER A O 1
ATOM 1085 N N . LEU A 1 141 ? 29.483 -1.727 -20.575 1.00 94.31 141 LEU A N 1
ATOM 1086 C CA . LEU A 1 141 ? 29.104 -3.092 -20.178 1.00 94.31 141 LEU A CA 1
ATOM 1087 C C . LEU A 1 141 ? 27.853 -3.597 -20.917 1.00 94.31 141 LEU A C 1
ATOM 1089 O O . LEU A 1 141 ? 27.806 -4.733 -21.374 1.00 94.31 141 LEU A O 1
ATOM 1093 N N . TYR A 1 142 ? 26.830 -2.751 -21.053 1.00 93.50 142 TYR A N 1
ATOM 1094 C CA . TYR A 1 142 ? 25.597 -3.121 -21.755 1.00 93.50 142 TYR A CA 1
ATOM 1095 C C . TYR A 1 142 ? 25.853 -3.360 -23.244 1.00 93.50 142 TYR A C 1
ATOM 1097 O O . TYR A 1 142 ? 25.299 -4.296 -23.828 1.00 93.50 142 TYR A O 1
ATOM 1105 N N . TYR A 1 143 ? 26.721 -2.546 -23.854 1.00 93.75 143 TYR A N 1
ATOM 1106 C CA . TYR A 1 143 ? 27.080 -2.716 -25.251 1.00 93.75 143 TYR A CA 1
ATOM 1107 C C . TYR A 1 143 ? 27.846 -4.010 -25.499 1.00 93.75 143 TYR A C 1
ATOM 1109 O O . TYR A 1 143 ? 27.494 -4.745 -26.417 1.00 93.75 143 TYR A O 1
ATOM 1117 N N . SER A 1 144 ? 28.838 -4.324 -24.665 1.00 93.81 144 SER A N 1
ATOM 1118 C CA . SER A 1 144 ? 29.622 -5.551 -24.817 1.00 93.81 144 SER A CA 1
ATOM 1119 C C . SER A 1 144 ? 28.817 -6.820 -24.538 1.00 93.81 144 SER A C 1
ATOM 1121 O O . SER A 1 144 ? 29.075 -7.836 -25.164 1.00 93.81 144 SER A O 1
ATOM 1123 N N . ILE A 1 145 ? 27.829 -6.793 -23.641 1.00 92.00 145 ILE A N 1
ATOM 1124 C CA . ILE A 1 145 ? 27.019 -7.988 -23.351 1.00 92.00 145 ILE A CA 1
ATOM 1125 C C . ILE A 1 145 ? 25.975 -8.248 -24.443 1.00 92.00 145 ILE A C 1
ATOM 1127 O O . ILE A 1 145 ? 25.763 -9.398 -24.819 1.00 92.00 145 ILE A O 1
ATOM 1131 N N . LEU A 1 146 ? 25.296 -7.205 -24.933 1.00 89.81 146 LEU A N 1
ATOM 1132 C CA . LEU A 1 146 ? 24.116 -7.373 -25.789 1.00 89.81 146 LEU A CA 1
ATOM 1133 C C . LEU A 1 146 ? 24.222 -6.618 -27.115 1.00 89.81 146 LEU A C 1
ATOM 1135 O O . LEU A 1 146 ? 24.039 -7.201 -28.183 1.00 89.81 146 LEU A O 1
ATOM 1139 N N . PHE A 1 147 ? 24.486 -5.311 -27.065 1.00 94.25 147 PHE A N 1
ATOM 1140 C CA . PHE A 1 147 ? 24.268 -4.452 -28.232 1.00 94.25 147 PHE A CA 1
ATOM 1141 C C . PHE A 1 147 ? 25.334 -4.583 -29.329 1.00 94.25 147 PHE A C 1
ATOM 1143 O O . PHE A 1 147 ? 25.041 -4.262 -30.480 1.00 94.25 147 PHE A O 1
ATOM 1150 N N . GLN A 1 148 ? 26.524 -5.113 -29.024 1.00 93.75 148 GLN A N 1
ATOM 1151 C CA . GLN A 1 148 ? 27.565 -5.393 -30.021 1.00 93.75 148 GLN A CA 1
ATOM 1152 C C . GLN A 1 148 ? 27.101 -6.390 -31.093 1.00 93.75 148 GLN A C 1
ATOM 1154 O O . GLN A 1 148 ? 27.521 -6.304 -32.243 1.00 93.75 148 GLN A O 1
ATOM 1159 N N . HIS A 1 149 ? 26.203 -7.311 -30.731 1.00 94.69 149 HIS A N 1
ATOM 1160 C CA . HIS A 1 149 ? 25.683 -8.334 -31.638 1.00 94.69 149 HIS A CA 1
ATOM 1161 C C . HIS A 1 149 ? 24.544 -7.811 -32.523 1.00 94.69 149 HIS A C 1
ATOM 1163 O O . HIS A 1 149 ? 24.182 -8.456 -33.503 1.00 94.69 149 HIS A O 1
ATOM 1169 N N . ILE A 1 150 ? 23.972 -6.646 -32.189 1.00 94.69 150 ILE A N 1
ATOM 1170 C CA . ILE A 1 150 ? 22.823 -6.057 -32.889 1.00 94.69 150 ILE A CA 1
ATOM 1171 C C . ILE A 1 150 ? 23.038 -4.538 -33.049 1.00 94.69 150 ILE A C 1
ATOM 1173 O O . ILE A 1 150 ? 22.328 -3.727 -32.442 1.00 94.69 150 ILE A O 1
ATOM 1177 N N . PRO A 1 151 ? 24.008 -4.108 -33.879 1.00 92.31 151 PRO A N 1
ATOM 1178 C CA . PRO A 1 151 ? 24.428 -2.706 -33.963 1.00 92.31 151 PRO A CA 1
ATOM 1179 C C . PRO A 1 151 ? 23.308 -1.761 -34.426 1.00 92.31 151 PRO A C 1
ATOM 1181 O O . PRO A 1 151 ? 23.235 -0.615 -33.979 1.00 92.31 151 PRO A O 1
ATOM 1184 N N . GLY A 1 152 ? 22.392 -2.240 -35.276 1.00 95.56 152 GLY A N 1
ATOM 1185 C CA . GLY A 1 152 ? 21.208 -1.474 -35.678 1.00 95.56 152 GLY A CA 1
ATOM 1186 C C . GLY A 1 152 ? 20.290 -1.145 -34.495 1.00 95.56 152 GLY A C 1
ATOM 1187 O O . GLY A 1 152 ? 19.854 -0.003 -34.348 1.00 95.56 152 GLY A O 1
ATOM 1188 N N . PHE A 1 153 ? 20.060 -2.115 -33.605 1.00 94.81 153 PHE A N 1
ATOM 1189 C CA . PHE A 1 153 ? 19.252 -1.920 -32.401 1.00 94.81 153 PHE A CA 1
ATOM 1190 C C . PHE A 1 153 ? 19.961 -1.021 -31.382 1.00 94.81 153 PHE A C 1
ATOM 1192 O O . PHE A 1 153 ? 19.330 -0.138 -30.809 1.00 94.81 153 PHE A O 1
ATOM 1199 N N . ALA A 1 154 ? 21.284 -1.160 -31.233 1.00 95.81 154 ALA A N 1
ATOM 1200 C CA . ALA A 1 154 ? 22.103 -0.258 -30.420 1.00 95.81 154 ALA A CA 1
ATOM 1201 C C . ALA A 1 154 ? 21.902 1.211 -30.826 1.00 95.81 154 ALA A C 1
ATOM 1203 O O . ALA A 1 154 ? 21.627 2.073 -29.989 1.00 95.81 154 ALA A O 1
ATOM 1204 N N . ARG A 1 155 ? 21.984 1.485 -32.137 1.00 96.38 155 ARG A N 1
ATOM 1205 C CA . ARG A 1 155 ? 21.791 2.825 -32.700 1.00 96.38 155 ARG A CA 1
ATOM 1206 C C . ARG A 1 155 ? 20.375 3.339 -32.459 1.00 96.38 155 ARG A C 1
ATOM 1208 O O . ARG A 1 155 ? 20.218 4.487 -32.056 1.00 96.38 155 ARG A O 1
ATOM 1215 N N . PHE A 1 156 ? 19.364 2.497 -32.662 1.00 96.88 156 PHE A N 1
ATOM 1216 C CA . PHE A 1 156 ? 17.977 2.844 -32.356 1.00 96.88 156 PHE A CA 1
ATOM 1217 C C . PHE A 1 156 ? 17.810 3.245 -30.883 1.00 96.88 156 PHE A C 1
ATOM 1219 O O . PHE A 1 156 ? 17.345 4.352 -30.606 1.00 96.88 156 PHE A O 1
ATOM 1226 N N . CYS A 1 157 ? 18.257 2.402 -29.945 1.00 96.69 157 CYS A N 1
ATOM 1227 C CA . CYS A 1 157 ? 18.169 2.674 -28.511 1.00 96.69 157 CYS A CA 1
ATOM 1228 C C . CYS A 1 157 ? 18.916 3.952 -28.113 1.00 96.69 157 CYS A C 1
ATOM 1230 O O . CYS A 1 157 ? 18.367 4.759 -27.365 1.00 96.69 157 CYS A O 1
ATOM 1232 N N . TYR A 1 158 ? 20.116 4.185 -28.659 1.00 97.38 158 TYR A N 1
ATOM 1233 C CA . TYR A 1 158 ? 20.869 5.428 -28.462 1.00 97.38 158 TYR A CA 1
ATOM 1234 C C . TYR A 1 158 ? 20.049 6.666 -28.855 1.00 97.38 158 TYR A C 1
ATOM 1236 O O . TYR A 1 158 ? 19.996 7.646 -28.106 1.00 97.38 158 TYR A O 1
ATOM 1244 N N . THR A 1 159 ? 19.393 6.616 -30.018 1.00 97.50 159 THR A N 1
ATOM 1245 C CA . THR A 1 159 ? 18.589 7.721 -30.551 1.00 97.50 159 T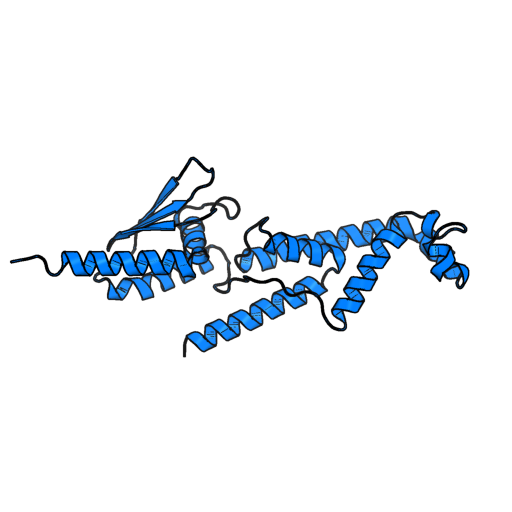HR A CA 1
ATOM 1246 C C . THR A 1 159 ? 17.365 8.005 -29.681 1.00 97.50 159 THR A C 1
ATOM 1248 O O . THR A 1 159 ? 17.126 9.163 -29.331 1.00 97.50 159 THR A O 1
ATOM 1251 N N . ILE A 1 160 ? 16.611 6.973 -29.291 1.00 96.94 160 ILE A N 1
ATOM 1252 C CA . ILE A 1 160 ? 15.354 7.151 -28.546 1.00 96.94 160 ILE A CA 1
ATOM 1253 C C . ILE A 1 160 ? 15.547 7.373 -27.042 1.00 96.94 160 ILE A C 1
ATOM 1255 O O . ILE A 1 160 ? 14.609 7.800 -26.371 1.00 96.94 160 ILE A O 1
ATOM 1259 N N . GLN A 1 161 ? 16.742 7.104 -26.502 1.00 96.44 161 GLN A N 1
ATOM 1260 C CA . GLN A 1 161 ? 16.988 7.027 -25.060 1.00 96.44 161 GLN A CA 1
ATOM 1261 C C . GLN A 1 161 ? 16.396 8.169 -24.217 1.00 96.44 161 GLN A C 1
ATOM 1263 O O . GLN A 1 161 ? 15.736 7.834 -23.232 1.00 96.44 161 GLN A O 1
ATOM 1268 N N . PRO A 1 162 ? 16.575 9.475 -24.527 1.00 95.81 162 PRO A N 1
ATOM 1269 C CA . PRO A 1 162 ? 16.085 10.520 -23.628 1.00 95.81 162 PRO A CA 1
ATOM 1270 C C . PRO A 1 162 ? 14.557 10.555 -23.587 1.00 95.81 162 PRO A C 1
ATOM 1272 O O . PRO A 1 162 ? 13.980 10.772 -22.529 1.00 95.81 162 PRO A O 1
ATOM 1275 N N . TYR A 1 163 ? 13.899 10.287 -24.717 1.00 97.06 163 TYR A N 1
ATOM 1276 C CA . TYR A 1 163 ? 12.444 10.236 -24.795 1.00 97.06 163 TYR A CA 1
ATOM 1277 C C . TYR A 1 163 ? 11.913 9.007 -24.064 1.00 97.06 163 TYR A C 1
ATOM 1279 O O . TYR A 1 163 ? 10.976 9.118 -23.280 1.00 97.06 163 TYR A O 1
ATOM 1287 N N . TYR A 1 164 ? 12.556 7.854 -24.270 1.00 95.69 164 TYR A N 1
ATOM 1288 C CA . TYR A 1 164 ? 12.158 6.601 -23.642 1.00 95.69 164 TYR A CA 1
ATOM 1289 C C . TYR A 1 164 ? 12.247 6.665 -22.116 1.00 95.69 164 TYR A C 1
ATOM 1291 O O . TYR A 1 164 ? 11.275 6.329 -21.448 1.00 95.69 164 TYR A O 1
ATOM 1299 N N . ILE A 1 165 ? 13.371 7.123 -21.550 1.00 95.19 165 ILE A N 1
ATOM 1300 C CA . ILE A 1 165 ? 13.537 7.131 -20.088 1.00 95.19 165 ILE A CA 1
ATOM 1301 C C . ILE A 1 165 ? 12.587 8.122 -19.409 1.00 95.19 165 ILE A C 1
ATOM 1303 O O . ILE A 1 165 ? 12.017 7.801 -18.368 1.00 95.19 165 ILE A O 1
ATOM 1307 N N . ILE A 1 166 ? 12.369 9.299 -20.009 1.00 95.75 166 ILE A N 1
ATOM 1308 C CA . ILE A 1 166 ? 11.424 10.295 -19.489 1.00 95.75 166 ILE A CA 1
ATOM 1309 C C . ILE A 1 166 ? 10.002 9.736 -19.544 1.00 95.75 166 ILE A C 1
ATOM 1311 O O . ILE A 1 166 ? 9.290 9.785 -18.544 1.00 95.75 166 ILE A O 1
ATOM 1315 N N . PHE A 1 167 ? 9.602 9.167 -20.683 1.00 95.75 167 PHE A N 1
ATOM 1316 C CA . PHE A 1 167 ? 8.288 8.552 -20.842 1.00 95.75 167 PHE A CA 1
ATOM 1317 C C . PHE A 1 167 ? 8.070 7.412 -19.839 1.00 95.75 167 PHE A C 1
ATOM 1319 O O . PHE A 1 167 ? 7.071 7.415 -19.124 1.00 95.75 167 PHE A O 1
ATOM 1326 N N . LEU A 1 168 ? 9.031 6.489 -19.727 1.00 94.50 168 LEU A N 1
ATOM 1327 C CA . LEU A 1 168 ? 8.976 5.356 -18.805 1.00 94.50 168 LEU A CA 1
ATOM 1328 C C . LEU A 1 168 ? 8.810 5.818 -17.350 1.00 94.50 168 LEU A C 1
ATOM 1330 O O . LEU A 1 168 ? 7.952 5.306 -16.633 1.00 94.50 168 LEU A O 1
ATOM 1334 N N . LEU A 1 169 ? 9.600 6.807 -16.917 1.00 94.56 169 LEU A N 1
ATOM 1335 C CA . LEU A 1 169 ? 9.503 7.367 -15.567 1.00 94.56 169 LEU A CA 1
ATOM 1336 C C . LEU A 1 169 ? 8.143 8.024 -15.319 1.00 94.56 169 LEU A C 1
ATOM 1338 O O . LEU A 1 169 ? 7.520 7.751 -14.297 1.00 94.56 169 LEU A O 1
ATOM 1342 N N . LEU A 1 170 ? 7.671 8.868 -16.241 1.00 96.06 170 LEU A N 1
ATOM 1343 C CA . LEU A 1 170 ? 6.394 9.566 -16.085 1.00 96.06 170 LEU A CA 1
ATOM 1344 C C . LEU A 1 170 ? 5.217 8.593 -16.008 1.00 96.06 170 LEU A C 1
ATOM 1346 O O . LEU A 1 170 ? 4.360 8.749 -15.138 1.00 96.06 170 LEU A O 1
ATOM 1350 N N . VAL A 1 171 ? 5.190 7.583 -16.880 1.00 96.19 171 VAL A N 1
ATOM 1351 C CA . VAL A 1 171 ? 4.126 6.575 -16.889 1.00 96.19 171 VAL A CA 1
ATOM 1352 C C . VAL A 1 171 ? 4.146 5.767 -15.597 1.00 96.19 171 VAL A C 1
ATOM 1354 O O . VAL A 1 171 ? 3.136 5.733 -14.902 1.00 96.19 171 VAL A O 1
ATOM 1357 N N . HIS A 1 172 ? 5.285 5.187 -15.212 1.00 95.62 172 HIS A N 1
ATOM 1358 C CA . HIS A 1 172 ? 5.340 4.319 -14.033 1.00 95.62 172 HIS A CA 1
ATOM 1359 C C . HIS A 1 172 ? 5.119 5.076 -12.716 1.00 95.62 172 HIS A C 1
ATOM 1361 O O . HIS A 1 172 ? 4.436 4.576 -11.822 1.00 95.62 172 HIS A O 1
ATOM 1367 N N . ILE A 1 173 ? 5.642 6.303 -12.583 1.00 96.12 173 ILE A N 1
ATOM 1368 C CA . ILE A 1 173 ? 5.345 7.150 -11.417 1.00 96.12 173 ILE A CA 1
ATOM 1369 C C . ILE A 1 173 ? 3.858 7.520 -11.412 1.00 96.12 173 ILE A C 1
ATOM 1371 O O . ILE A 1 173 ? 3.220 7.469 -10.360 1.00 96.12 173 ILE A O 1
ATOM 1375 N N . GLY A 1 174 ? 3.283 7.848 -12.573 1.00 96.88 174 GLY A N 1
ATOM 1376 C CA . GLY A 1 174 ? 1.851 8.104 -12.719 1.00 96.88 174 GLY A CA 1
ATOM 1377 C C . GLY A 1 174 ? 0.998 6.912 -12.280 1.00 96.88 174 GLY A C 1
ATOM 1378 O O . GLY A 1 174 ? 0.049 7.080 -11.514 1.00 96.88 174 GLY A O 1
ATOM 1379 N N . GLU A 1 175 ? 1.373 5.700 -12.684 1.00 96.88 175 GLU A N 1
ATOM 1380 C CA . GLU A 1 175 ? 0.724 4.452 -12.273 1.00 96.88 175 GLU A CA 1
ATOM 1381 C C . GLU A 1 175 ? 0.874 4.187 -10.771 1.00 96.88 175 GLU A C 1
ATOM 1383 O O . GLU A 1 175 ? -0.106 3.825 -10.117 1.00 96.88 175 GLU A O 1
ATOM 1388 N N . ALA A 1 176 ? 2.053 4.433 -10.193 1.00 96.94 176 ALA A N 1
ATOM 1389 C CA . ALA A 1 176 ? 2.288 4.290 -8.757 1.00 96.94 176 ALA A CA 1
ATOM 1390 C C . ALA A 1 176 ? 1.453 5.284 -7.932 1.00 96.94 176 ALA A C 1
ATOM 1392 O O . ALA A 1 176 ? 0.841 4.908 -6.928 1.00 96.94 176 ALA A O 1
ATOM 1393 N N . VAL A 1 177 ? 1.357 6.541 -8.376 1.00 96.38 177 VAL A N 1
ATOM 1394 C CA . VAL A 1 177 ? 0.491 7.560 -7.759 1.00 96.38 177 VAL A CA 1
ATOM 1395 C C . VAL A 1 177 ? -0.983 7.183 -7.910 1.00 96.38 177 VAL A C 1
ATOM 1397 O O . VAL A 1 177 ? -1.750 7.303 -6.950 1.00 96.38 177 VAL A O 1
ATOM 1400 N N . TYR A 1 178 ? -1.388 6.689 -9.081 1.00 96.44 178 TYR A N 1
ATOM 1401 C CA . TYR A 1 178 ? -2.745 6.208 -9.321 1.00 96.44 178 TYR A CA 1
ATOM 1402 C C . TYR A 1 178 ? -3.099 5.036 -8.395 1.00 96.44 178 TYR A C 1
ATOM 1404 O O . TYR A 1 178 ? -4.158 5.054 -7.762 1.00 96.44 178 TYR A O 1
ATOM 1412 N N . LEU A 1 179 ? -2.212 4.046 -8.256 1.00 96.88 179 LEU A N 1
ATOM 1413 C CA . LEU A 1 179 ? -2.375 2.921 -7.334 1.00 96.88 179 LEU A CA 1
ATOM 1414 C C . LEU A 1 179 ? -2.506 3.411 -5.886 1.00 96.88 179 LEU A C 1
ATOM 1416 O O . LEU A 1 179 ? -3.428 3.003 -5.173 1.00 96.88 179 LEU A O 1
ATOM 1420 N N . ALA A 1 180 ? -1.628 4.328 -5.472 1.00 94.62 180 ALA A N 1
ATOM 1421 C CA . ALA A 1 180 ? -1.632 4.888 -4.128 1.00 94.62 180 ALA A CA 1
ATOM 1422 C C . ALA A 1 180 ? -2.963 5.578 -3.789 1.00 94.62 180 ALA A C 1
ATOM 1424 O O . ALA A 1 180 ? -3.564 5.288 -2.754 1.00 94.62 180 ALA A O 1
ATOM 1425 N N . ARG A 1 181 ? -3.456 6.441 -4.683 1.00 91.62 181 ARG A N 1
ATOM 1426 C CA . ARG A 1 181 ? -4.666 7.243 -4.444 1.00 91.62 181 ARG A CA 1
ATOM 1427 C C . ARG A 1 181 ? -5.965 6.462 -4.613 1.00 91.62 181 ARG A C 1
ATOM 1429 O O . ARG A 1 181 ? -6.908 6.661 -3.862 1.00 91.62 181 ARG A O 1
ATOM 1436 N N . THR A 1 182 ? -6.044 5.571 -5.598 1.00 91.25 182 THR A N 1
ATOM 1437 C CA . THR A 1 182 ? -7.325 4.931 -5.956 1.00 91.25 182 THR A CA 1
ATOM 1438 C C . THR A 1 182 ? -7.536 3.558 -5.327 1.00 91.25 182 THR A C 1
ATOM 1440 O O . THR A 1 182 ? -8.662 3.048 -5.331 1.00 91.25 182 THR A O 1
ATOM 1443 N N . ARG A 1 183 ? -6.470 2.918 -4.833 1.00 94.00 183 ARG A N 1
ATOM 1444 C CA . ARG A 1 183 ? -6.529 1.563 -4.268 1.00 94.00 183 ARG A CA 1
ATOM 1445 C C . ARG A 1 183 ? -5.953 1.500 -2.869 1.00 94.00 183 ARG A C 1
ATOM 1447 O O . ARG A 1 183 ? -6.656 1.068 -1.965 1.00 94.00 183 ARG A O 1
ATOM 1454 N N . MET A 1 184 ? -4.716 1.939 -2.672 1.00 93.25 184 MET A N 1
ATOM 1455 C CA . MET A 1 184 ? -4.056 1.796 -1.373 1.00 93.25 184 MET A CA 1
ATOM 1456 C C . MET A 1 184 ? -4.792 2.582 -0.284 1.00 93.25 184 MET A C 1
ATOM 1458 O O . MET A 1 184 ? -5.114 2.010 0.754 1.00 93.25 184 MET A O 1
ATOM 1462 N N . GLU A 1 185 ? -5.161 3.837 -0.555 1.00 87.56 185 GLU A N 1
ATOM 1463 C CA . GLU A 1 185 ? -5.988 4.629 0.364 1.00 87.56 185 GLU A CA 1
ATOM 1464 C C . GLU A 1 185 ? -7.363 3.984 0.600 1.00 87.56 185 GLU A C 1
ATOM 1466 O O . GLU A 1 185 ? -7.783 3.802 1.745 1.00 87.56 185 GLU A O 1
ATOM 1471 N N . LYS A 1 186 ? -8.035 3.561 -0.479 1.00 89.31 186 LYS A N 1
ATOM 1472 C CA . LYS A 1 186 ? -9.343 2.896 -0.407 1.00 89.31 186 LYS A CA 1
ATOM 1473 C C . LYS A 1 186 ? -9.309 1.635 0.461 1.00 89.31 186 LYS A C 1
ATOM 1475 O O . LYS A 1 186 ? -10.296 1.331 1.122 1.00 89.31 186 LYS A O 1
ATOM 1480 N N . HIS A 1 187 ? -8.197 0.908 0.470 1.00 90.75 187 HIS A N 1
ATOM 1481 C CA . HIS A 1 187 ? -8.023 -0.346 1.203 1.00 90.75 187 HIS A CA 1
ATOM 1482 C C . HIS A 1 187 ? -7.176 -0.194 2.472 1.00 90.75 187 HIS A C 1
ATOM 1484 O O . HIS A 1 187 ? -6.545 -1.152 2.921 1.00 90.75 187 HIS A O 1
ATOM 1490 N N . THR A 1 188 ? -7.194 1.007 3.062 1.00 86.50 188 THR A N 1
ATOM 1491 C CA . THR A 1 188 ? -6.610 1.322 4.375 1.00 86.50 188 THR A CA 1
ATOM 1492 C C . THR A 1 188 ? -5.125 0.943 4.481 1.00 86.50 188 THR A C 1
ATOM 1494 O O . THR A 1 188 ? -4.649 0.531 5.531 1.00 86.50 188 THR A O 1
ATOM 1497 N N . VAL A 1 189 ? -4.356 1.081 3.395 1.00 88.62 189 VAL A N 1
ATOM 1498 C CA . VAL A 1 189 ? -2.892 0.971 3.462 1.00 88.62 189 VAL A CA 1
ATOM 1499 C C . VAL A 1 189 ? -2.345 2.300 3.995 1.00 88.62 189 VAL A C 1
ATOM 1501 O O . VAL A 1 189 ? -2.482 3.315 3.304 1.00 88.62 189 VAL A O 1
ATOM 1504 N N . PRO A 1 190 ? -1.716 2.339 5.185 1.00 82.19 190 PRO A N 1
ATOM 1505 C CA . PRO A 1 190 ? -1.309 3.605 5.788 1.00 82.19 190 PRO A CA 1
ATOM 1506 C C . PRO A 1 190 ? -0.231 4.296 4.954 1.00 82.19 190 PRO A C 1
ATOM 1508 O O . PRO A 1 190 ? 0.759 3.659 4.578 1.00 82.19 190 PRO A O 1
ATOM 1511 N N . LEU A 1 191 ? -0.409 5.591 4.680 1.00 84.81 191 LEU A N 1
ATOM 1512 C CA . LEU A 1 191 ? 0.532 6.389 3.891 1.00 84.81 191 LEU A CA 1
ATOM 1513 C C . LEU A 1 191 ? 1.942 6.322 4.503 1.00 84.81 191 LEU A C 1
ATOM 1515 O O . LEU A 1 191 ? 2.093 6.397 5.719 1.00 84.81 191 LEU A O 1
ATOM 1519 N N . PHE A 1 192 ? 2.964 6.147 3.662 1.00 86.31 192 PHE A N 1
ATOM 1520 C CA . PHE A 1 192 ? 4.379 6.026 4.055 1.00 86.31 192 PHE A CA 1
ATOM 1521 C C . PHE A 1 192 ? 4.739 4.859 4.989 1.00 86.31 192 PHE A C 1
ATOM 1523 O O . PHE A 1 192 ? 5.894 4.742 5.402 1.00 86.31 192 PHE A O 1
ATOM 1530 N N . SER A 1 193 ? 3.810 3.947 5.287 1.00 86.06 193 SER A N 1
ATOM 1531 C CA . SER A 1 193 ? 4.154 2.696 5.967 1.00 86.06 193 SER A CA 1
ATOM 1532 C C . SER A 1 193 ? 5.122 1.851 5.131 1.00 86.06 193 SER A C 1
ATOM 1534 O O . SER A 1 193 ? 5.227 2.000 3.911 1.00 86.06 193 SER A O 1
ATOM 1536 N N . GLN A 1 194 ? 5.794 0.887 5.766 1.00 91.88 194 GLN A N 1
ATOM 1537 C CA . GLN A 1 194 ? 6.631 -0.078 5.041 1.00 91.88 194 GLN A CA 1
ATOM 1538 C C . GLN A 1 194 ? 5.844 -0.807 3.942 1.00 91.88 194 GLN A C 1
ATOM 1540 O O . GLN A 1 194 ? 6.364 -1.054 2.857 1.00 91.88 194 GLN A O 1
ATOM 1545 N N . LEU A 1 195 ? 4.580 -1.142 4.214 1.00 94.25 195 LEU A N 1
ATOM 1546 C CA . LEU A 1 195 ? 3.698 -1.766 3.234 1.00 94.25 195 LEU A CA 1
ATOM 1547 C C . LEU A 1 195 ? 3.396 -0.823 2.067 1.00 94.25 195 LEU A C 1
ATOM 1549 O O . LEU A 1 195 ? 3.407 -1.256 0.914 1.00 94.25 195 LEU A O 1
ATOM 1553 N N . TRP A 1 196 ? 3.167 0.457 2.362 1.00 94.75 196 TRP A N 1
ATOM 1554 C CA . TRP A 1 196 ? 2.942 1.472 1.343 1.00 94.75 196 TRP A CA 1
ATOM 1555 C C . TRP A 1 196 ? 4.139 1.587 0.402 1.00 94.75 196 TRP A C 1
ATOM 1557 O O . TRP A 1 196 ? 3.976 1.482 -0.810 1.00 94.75 196 TRP A O 1
ATOM 1567 N N . TRP A 1 197 ? 5.350 1.687 0.955 1.00 95.81 197 TRP A N 1
ATOM 1568 C CA . TRP A 1 197 ? 6.573 1.768 0.158 1.00 95.81 197 TRP A CA 1
ATOM 1569 C C . TRP A 1 197 ? 6.824 0.518 -0.683 1.00 95.81 197 TRP A C 1
ATOM 1571 O O . TRP A 1 197 ? 7.219 0.650 -1.837 1.00 95.81 197 TRP A O 1
ATOM 1581 N N . LYS A 1 198 ? 6.540 -0.684 -0.164 1.00 96.94 198 LYS A N 1
ATOM 1582 C CA . LYS A 1 198 ? 6.653 -1.926 -0.949 1.00 96.94 198 LYS A CA 1
ATOM 1583 C C . LYS A 1 198 ? 5.785 -1.881 -2.208 1.00 96.94 198 LYS A C 1
ATOM 1585 O O . LYS A 1 198 ? 6.275 -2.174 -3.295 1.00 96.94 198 LYS A O 1
ATOM 1590 N N . TRP A 1 199 ? 4.521 -1.480 -2.077 1.00 97.56 199 TRP A N 1
ATOM 1591 C CA . TRP A 1 199 ? 3.613 -1.358 -3.220 1.00 97.56 199 TRP A CA 1
ATOM 1592 C C . TRP A 1 199 ? 3.984 -0.202 -4.151 1.00 97.56 199 TRP A C 1
ATOM 1594 O O . TRP A 1 199 ? 3.990 -0.387 -5.365 1.00 97.56 199 TRP A O 1
ATOM 1604 N N . PHE A 1 200 ? 4.335 0.962 -3.600 1.00 96.81 200 PHE A N 1
ATOM 1605 C CA . PHE A 1 200 ? 4.673 2.149 -4.383 1.00 96.81 200 PHE A CA 1
ATOM 1606 C C . PHE A 1 200 ? 5.953 1.961 -5.207 1.00 96.81 200 PHE A C 1
ATOM 1608 O O . PHE A 1 200 ? 5.963 2.236 -6.406 1.00 96.81 200 PHE A O 1
ATOM 1615 N N . ILE A 1 201 ? 7.022 1.443 -4.592 1.00 95.50 201 ILE A N 1
ATOM 1616 C CA . ILE A 1 201 ? 8.289 1.150 -5.279 1.00 95.50 201 ILE A CA 1
ATOM 1617 C C . ILE A 1 201 ? 8.088 0.045 -6.312 1.00 95.50 201 ILE A C 1
ATOM 1619 O O . ILE A 1 201 ? 8.553 0.184 -7.438 1.00 95.50 201 ILE A O 1
ATOM 1623 N N . SER A 1 202 ? 7.363 -1.025 -5.965 1.00 95.19 202 SER A N 1
ATOM 1624 C CA . SER A 1 202 ? 7.051 -2.085 -6.926 1.00 95.19 202 SER A CA 1
ATOM 1625 C C . SER A 1 202 ? 6.315 -1.515 -8.139 1.00 95.19 202 SER A C 1
ATOM 1627 O O . SER A 1 202 ? 6.799 -1.666 -9.253 1.00 95.19 202 SER A O 1
ATOM 1629 N N . SER A 1 203 ? 5.234 -0.756 -7.940 1.00 95.88 203 SER A N 1
ATOM 1630 C CA . SER A 1 203 ? 4.498 -0.124 -9.042 1.00 95.88 203 SER A CA 1
ATOM 1631 C C . SER A 1 203 ? 5.343 0.859 -9.848 1.00 95.88 203 SER A C 1
ATOM 1633 O O . SER A 1 203 ? 5.142 0.967 -11.048 1.00 95.88 203 SER A O 1
ATOM 1635 N N . SER A 1 204 ? 6.296 1.549 -9.222 1.00 94.12 204 SER A N 1
ATOM 1636 C CA . SER A 1 204 ? 7.195 2.470 -9.929 1.00 94.12 204 SER A CA 1
ATOM 1637 C C . SER A 1 204 ? 8.215 1.734 -10.808 1.00 94.12 204 SER A C 1
ATOM 1639 O O . SER A 1 204 ? 8.735 2.315 -11.752 1.00 94.12 204 SER A O 1
ATOM 1641 N N . LEU A 1 205 ? 8.528 0.469 -10.508 1.00 92.75 205 LEU A N 1
ATOM 1642 C CA . LEU A 1 205 ? 9.484 -0.328 -11.279 1.00 92.75 205 LEU A CA 1
ATOM 1643 C C . LEU A 1 205 ? 8.824 -1.088 -12.424 1.00 92.75 205 LEU A C 1
ATOM 1645 O O . LEU A 1 205 ? 9.364 -1.119 -13.518 1.00 92.75 205 LEU A O 1
ATOM 1649 N N . GLU A 1 206 ? 7.675 -1.705 -12.191 1.00 92.25 206 GLU A N 1
ATOM 1650 C CA . GLU A 1 206 ? 7.036 -2.598 -13.171 1.00 92.25 206 GLU A CA 1
ATOM 1651 C C . GLU A 1 206 ? 5.725 -2.069 -13.752 1.00 92.25 206 GLU A C 1
ATOM 1653 O O . GLU A 1 206 ? 5.227 -2.670 -14.705 1.00 92.25 206 GLU A O 1
ATOM 1658 N N . GLY A 1 207 ? 5.179 -0.987 -13.193 1.00 91.94 207 GLY A N 1
ATOM 1659 C CA . GLY A 1 207 ? 3.986 -0.318 -13.689 1.00 91.94 207 GLY A CA 1
ATOM 1660 C C . GLY A 1 207 ? 2.664 -1.003 -13.330 1.00 91.94 207 GLY A C 1
ATOM 1661 O O . GLY A 1 207 ? 2.478 -1.539 -12.229 1.00 91.94 207 GLY A O 1
ATOM 1662 N N . PHE A 1 208 ? 1.728 -1.004 -14.283 1.00 91.31 208 PHE A N 1
ATOM 1663 C CA . PHE A 1 208 ? 0.370 -1.550 -14.156 1.00 91.31 208 PHE A CA 1
ATOM 1664 C C . PHE A 1 208 ? 0.239 -2.962 -13.535 1.00 91.31 208 PHE A C 1
ATOM 1666 O O . PHE A 1 208 ? -0.715 -3.183 -12.778 1.00 91.31 208 PHE A O 1
ATOM 1673 N N . PRO A 1 209 ? 1.138 -3.941 -13.770 1.00 94.06 209 PRO A N 1
ATOM 1674 C CA . PRO A 1 209 ? 1.066 -5.256 -13.127 1.00 94.06 209 PRO A CA 1
ATOM 1675 C C . PRO A 1 209 ? 1.005 -5.219 -11.593 1.00 94.06 209 PRO A C 1
ATOM 1677 O O . PRO A 1 209 ? 0.361 -6.086 -10.994 1.00 94.06 209 PRO A O 1
ATOM 1680 N N . ALA A 1 210 ? 1.577 -4.198 -10.945 1.00 95.50 210 ALA A N 1
ATOM 1681 C CA . ALA A 1 210 ? 1.492 -4.034 -9.495 1.00 95.50 210 ALA A CA 1
ATOM 1682 C C . ALA A 1 210 ? 0.045 -3.834 -9.045 1.00 95.50 210 ALA A C 1
ATOM 1684 O O . ALA A 1 210 ? -0.394 -4.417 -8.051 1.00 95.50 210 ALA A O 1
ATOM 1685 N N . LYS A 1 211 ? -0.730 -3.074 -9.824 1.00 95.31 211 LYS A N 1
ATOM 1686 C CA . LYS A 1 211 ? -2.157 -2.871 -9.581 1.00 95.31 211 LYS A CA 1
ATOM 1687 C C . LYS A 1 211 ? -2.939 -4.173 -9.702 1.00 95.31 211 LYS A C 1
ATOM 1689 O O . LYS A 1 211 ? -3.789 -4.435 -8.857 1.00 95.31 211 LYS A O 1
ATOM 1694 N N . LEU A 1 212 ? -2.650 -4.999 -10.707 1.00 94.88 212 LEU A N 1
ATOM 1695 C CA . LEU A 1 212 ? -3.317 -6.296 -10.867 1.00 94.88 212 LEU A CA 1
ATOM 1696 C C . LEU A 1 212 ? -3.079 -7.201 -9.654 1.00 94.88 212 LEU A C 1
ATOM 1698 O O . LEU A 1 212 ? -4.015 -7.829 -9.161 1.00 94.88 212 LEU A O 1
ATOM 1702 N N . ARG A 1 213 ? -1.849 -7.221 -9.127 1.00 95.69 213 ARG A N 1
ATOM 1703 C CA . ARG A 1 213 ? -1.549 -7.956 -7.891 1.00 95.69 213 ARG A CA 1
ATOM 1704 C C . ARG A 1 213 ? -2.259 -7.370 -6.682 1.00 95.69 213 ARG A C 1
ATOM 1706 O O . ARG A 1 213 ? -2.777 -8.128 -5.868 1.00 95.69 213 ARG A O 1
ATOM 1713 N N . PHE A 1 214 ? -2.309 -6.047 -6.564 1.00 97.12 214 PHE A N 1
ATOM 1714 C CA . PHE A 1 214 ? -3.031 -5.397 -5.476 1.00 97.12 214 PHE A CA 1
ATOM 1715 C C . PHE A 1 214 ? -4.521 -5.772 -5.497 1.00 97.12 214 PHE A C 1
ATOM 1717 O O . PHE A 1 214 ? -5.063 -6.208 -4.483 1.00 97.12 214 PHE A O 1
ATOM 1724 N N . ASP A 1 215 ? -5.167 -5.675 -6.662 1.00 96.19 215 ASP A N 1
ATOM 1725 C CA . ASP A 1 215 ? -6.576 -6.034 -6.846 1.00 96.19 215 ASP A CA 1
ATOM 1726 C C . ASP A 1 215 ? -6.820 -7.533 -6.545 1.00 96.19 215 ASP A C 1
ATOM 1728 O O . ASP A 1 215 ? -7.848 -7.892 -5.966 1.00 96.19 215 ASP A O 1
ATOM 1732 N N . ALA A 1 216 ? -5.862 -8.416 -6.854 1.00 95.75 216 ALA A N 1
ATOM 1733 C CA . ALA A 1 216 ? -5.936 -9.834 -6.490 1.00 95.75 216 ALA A CA 1
ATOM 1734 C C . ALA A 1 216 ? -5.898 -10.058 -4.966 1.00 95.75 216 ALA A C 1
ATOM 1736 O O . ALA A 1 216 ? -6.700 -10.836 -4.446 1.00 95.75 216 ALA A O 1
ATOM 1737 N N . VAL A 1 217 ? -5.035 -9.339 -4.237 1.00 96.56 217 VAL A N 1
ATOM 1738 C CA . VAL A 1 217 ? -4.996 -9.387 -2.763 1.00 96.56 217 VAL A CA 1
ATOM 1739 C C . VAL A 1 217 ? -6.307 -8.875 -2.168 1.00 96.56 217 VAL A C 1
ATOM 1741 O O . VAL A 1 217 ? -6.850 -9.492 -1.254 1.00 96.56 217 VAL A O 1
ATOM 1744 N N . VAL A 1 218 ? -6.858 -7.785 -2.710 1.00 96.00 218 VAL A N 1
ATOM 1745 C CA . VAL A 1 218 ? -8.172 -7.267 -2.296 1.00 96.00 218 VAL A CA 1
ATOM 1746 C C . VAL A 1 218 ? -9.256 -8.328 -2.482 1.00 96.00 218 VAL A C 1
ATOM 1748 O O . VAL A 1 218 ? -10.062 -8.544 -1.575 1.00 96.00 218 VAL A O 1
ATOM 1751 N N . LYS A 1 219 ? -9.276 -9.015 -3.630 1.00 95.69 219 LYS A N 1
ATOM 1752 C CA . LYS A 1 219 ? -10.236 -10.092 -3.900 1.00 95.69 219 LYS A CA 1
ATOM 1753 C C . LYS A 1 219 ? -10.094 -11.236 -2.893 1.00 95.69 219 LYS A C 1
ATOM 1755 O O . LYS A 1 219 ? -11.097 -11.700 -2.361 1.00 95.69 219 LYS A O 1
ATOM 1760 N N . GLU A 1 220 ? -8.869 -11.664 -2.599 1.00 94.81 220 GLU A N 1
ATOM 1761 C CA . GLU A 1 220 ? -8.605 -12.733 -1.631 1.00 94.81 220 GLU A CA 1
ATOM 1762 C C . GLU A 1 220 ? -9.090 -12.368 -0.218 1.00 94.81 220 GLU A C 1
ATOM 1764 O O . GLU A 1 220 ? -9.777 -13.162 0.427 1.00 94.81 220 GLU A O 1
ATOM 1769 N N . GLU A 1 221 ? -8.797 -11.149 0.244 1.00 92.12 221 GLU A N 1
ATOM 1770 C CA . GLU A 1 221 ? -9.251 -10.665 1.553 1.00 92.12 221 GLU A CA 1
ATOM 1771 C C . GLU A 1 221 ? -10.770 -10.483 1.618 1.00 92.12 221 GLU A C 1
ATOM 1773 O O . GLU A 1 221 ? -11.383 -10.764 2.648 1.00 92.12 221 GLU A O 1
ATOM 1778 N N . THR A 1 222 ? -11.396 -10.077 0.511 1.00 91.00 222 THR A N 1
ATOM 1779 C CA . THR A 1 222 ? -12.861 -10.000 0.408 1.00 91.00 222 THR A CA 1
ATOM 1780 C C . THR A 1 222 ? -13.479 -11.381 0.631 1.00 91.00 222 THR A C 1
ATOM 1782 O O . THR A 1 222 ? -14.308 -11.546 1.525 1.00 91.00 222 THR A O 1
ATOM 1785 N N . LEU A 1 223 ? -12.991 -12.396 -0.090 1.00 91.62 223 LEU A N 1
ATOM 1786 C CA . LEU A 1 223 ? -13.458 -13.778 0.050 1.00 91.62 223 LEU A CA 1
ATOM 1787 C C . LEU A 1 223 ? -13.189 -14.341 1.453 1.00 91.62 223 LEU A C 1
ATOM 1789 O O . LEU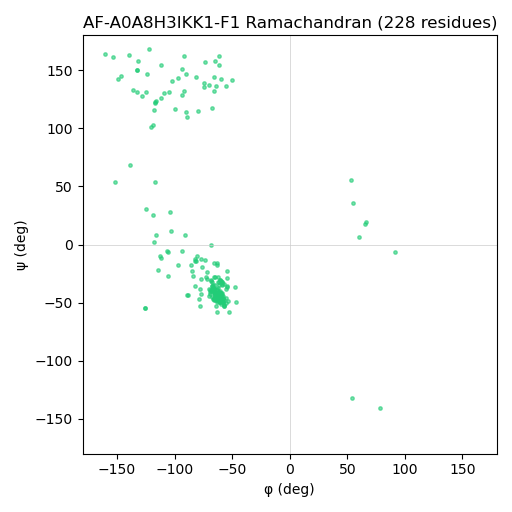 A 1 223 ? -13.999 -15.091 1.996 1.00 91.62 223 LEU A O 1
ATOM 1793 N N . ARG A 1 224 ? -12.053 -13.992 2.069 1.00 88.50 224 ARG A N 1
ATOM 1794 C CA . ARG A 1 224 ? -11.744 -14.385 3.451 1.00 88.50 224 ARG A CA 1
ATOM 1795 C C . ARG A 1 224 ? -12.752 -13.799 4.436 1.00 88.50 224 ARG A C 1
ATOM 1797 O O . ARG A 1 224 ? -13.218 -14.521 5.314 1.00 88.50 224 ARG A O 1
ATOM 1804 N N . LYS A 1 225 ? -13.095 -12.518 4.282 1.00 83.38 225 LYS A N 1
ATOM 1805 C CA . LYS A 1 225 ? -14.066 -11.830 5.138 1.00 83.38 225 LYS A CA 1
ATOM 1806 C C . LYS A 1 225 ? -15.474 -12.403 4.976 1.00 83.38 225 LYS A C 1
ATOM 1808 O O . LYS A 1 225 ? -16.186 -12.527 5.963 1.00 83.38 225 LYS A O 1
ATOM 1813 N N . GLU A 1 226 ? -15.869 -12.772 3.760 1.00 85.25 226 GLU A N 1
ATOM 1814 C CA . GLU A 1 226 ? -17.157 -13.426 3.490 1.00 85.25 226 GLU A CA 1
ATOM 1815 C C . GLU A 1 226 ? -17.253 -14.801 4.158 1.00 85.25 226 GLU A C 1
ATOM 1817 O O . GLU A 1 226 ? -18.242 -15.079 4.827 1.00 85.25 226 GLU A O 1
ATOM 1822 N N . ARG A 1 227 ? -16.196 -15.621 4.086 1.00 85.38 227 ARG A N 1
ATOM 1823 C CA . ARG A 1 227 ? -16.162 -16.931 4.762 1.00 85.38 227 ARG A CA 1
ATOM 1824 C C . ARG A 1 227 ? -16.261 -16.853 6.285 1.00 85.38 227 ARG A C 1
ATOM 1826 O O . ARG A 1 227 ? -16.733 -17.798 6.887 1.00 85.38 227 ARG A O 1
ATOM 1833 N N . GLN A 1 228 ? -15.809 -15.761 6.902 1.00 76.88 228 GLN A N 1
ATOM 1834 C CA . GLN A 1 228 ? -15.888 -15.562 8.358 1.00 76.88 228 GLN A CA 1
ATOM 1835 C C . GLN A 1 228 ? -17.266 -15.085 8.842 1.00 76.88 228 GLN A C 1
ATOM 1837 O O . GLN A 1 228 ? -17.484 -14.987 10.048 1.00 76.88 228 GLN A O 1
ATOM 1842 N N . LYS A 1 229 ? -18.169 -14.717 7.923 1.00 66.12 229 LYS A N 1
ATOM 1843 C CA . LYS A 1 229 ? -19.554 -14.345 8.252 1.00 66.12 229 LYS A CA 1
ATOM 1844 C C . LYS A 1 229 ? -20.490 -15.557 8.339 1.00 66.12 229 LYS A C 1
ATOM 1846 O O . LYS A 1 229 ? -21.584 -15.399 8.876 1.00 66.12 229 LYS A O 1
ATOM 1851 N N . HIS A 1 230 ? -20.076 -16.697 7.787 1.00 46.38 230 HIS A N 1
ATOM 1852 C CA . HIS A 1 230 ? -20.765 -17.987 7.850 1.00 46.38 230 HIS A CA 1
ATOM 1853 C C . HIS A 1 230 ? -20.167 -18.849 8.962 1.00 46.38 230 HIS A C 1
ATOM 1855 O O . HIS A 1 230 ? -20.941 -19.637 9.542 1.00 46.38 230 HIS A O 1
#

Solvent-accessible surface area (backbone atoms only — not comparable to full-atom values): 12652 Å² total; per-residue (Å²): 142,90,60,79,61,65,59,52,50,53,52,49,41,52,51,52,36,51,49,40,53,72,75,35,41,70,48,50,42,36,44,44,31,55,80,69,64,49,57,82,82,74,54,44,74,45,33,58,79,46,68,56,58,52,32,35,30,36,32,30,43,87,47,103,88,45,74,50,77,45,78,45,75,39,86,75,52,47,92,46,79,83,48,50,61,65,49,54,54,49,50,42,53,50,22,23,62,76,67,69,33,53,95,48,70,59,88,79,82,80,79,72,56,75,72,50,33,55,51,33,52,50,36,62,49,44,53,70,53,47,69,44,58,62,34,46,32,92,92,24,72,56,10,72,75,54,30,70,84,37,56,70,57,19,52,50,50,40,72,45,27,73,62,50,46,52,50,52,50,54,51,13,47,50,42,18,52,48,40,44,66,70,43,36,51,27,20,65,36,53,70,86,34,73,66,36,46,55,53,38,53,48,9,44,52,48,19,67,63,44,52,57,53,50,53,50,53,51,52,52,50,46,54,52,55,56,61,72,76,110

Organism: NCBI:txid116794

Nearest PDB structures (foldseek):
  5mx5-assembly2_H  TM=2.732E-01  e=6.614E+00  Mus musculus
  6vm5-assembly1_A  TM=1.833E-01  e=2.136E+00  Faucicola osloensis
  5ew5-assembly4_D  TM=1.569E-01  e=7.773E+00  Escherichia coli

Foldseek 3Di:
DPPPPVVVVVVLFVVVQVCCLPPPQLLQLLLCCQQVVDDQQQAPRWGFPGDDQFWTKIWGDNDPPDIDIDIDTQVVGHPDSVCVVVSSVVSSVVSLVRQVADPAADDDADDDDDVLVVLLVVLVVVQVCLVDLCSLPPPHPNCVVPCVVPVVVSVVCSVCSVVVNVVLQVQLLVQLVCCVPVPCVRNSNRPPPPRNCSLSVSSSRRNPVSSVVSVVSSVVRVVVVVVVVD

InterPro domains:
  IPR019595 Domain of unknown function DUF2470 [PF10615] (13-91)
  IPR037119 Haem oxygenase HugZ-like superfamily [G3DSA:3.20.180.10] (5-96)

pLDDT: mean 90.15, std 9.49, range [43.72, 97.56]